Protein AF-A0A8X6FCR7-F1 (afdb_monomer)

Radius of gyration: 49.54 Å; Cα contacts (8 Å, |Δi|>4): 21; chains: 1; bounding box: 112×56×158 Å

Foldseek 3Di:
DDPPPPPPLPALVNLVVVVVVVVVVLVVVVVPDDVVVCVVVVVVVVVVSVVVSVVSVVVVVVVVVVVVVVVVVVVVVVVVVVVVVVVVVVVVVVVVVVVVVVVVVVVVVVVVVVVVVVVVVVVVVVVVVVDDDDPVVVVVVVVVVVVVVVVVVVVVVVVVVVVVVVVVVVVVVVVVVVVVVVVVVVVVVVVVVVVVVVVVVVVVVVVVVVVVVVVVVVVVVVVVVVVVVVVVVVVVVVVVVVVPDDDDDDPPPPDDPPVNVVVVVVVVVVVVVVVVVVVVVVVVVVVVVVVVVVVVVVVVVVVVVVVVVVVVVVVVVVCVVVVNDDDDPDDDDDDDD

pLDDT: mean 82.8, std 18.27, range [35.06, 98.19]

Secondary structure (DSSP, 8-state):
--TT-------HHHHHHHHHHHHHHHHHHHTTS-HHHHHHHHHHHHHHHHHHHHHHHHHHHHHHHHHHHHHHHHHHHHHHHHHHHHHHHHHHHHHHHHHHHHHHHHHHHHHHHHHHHHHHHHHHHHHHTTS--STHHHHHHHHHHHHHHHHHHHHHHHHHHHHHHHHHHHHHHHHHHHHHHHHHHHHHHHHHHHHHHHHHHHHHHHHHHHHHHHHHHHHHHHHHHHHHHHHHHHHHHHHHHGGGS------------HHHHHHHHHHHHHHHHHHHHHHHHHHHHHHHHHHHHHHHHHHHHHHHHHHHHHHHHHHHHHHHHTT-----SS-------

Structure (mmCIF, N/CA/C/O backbone):
data_AF-A0A8X6FCR7-F1
#
_entry.id   AF-A0A8X6FCR7-F1
#
loop_
_atom_site.group_PDB
_atom_site.id
_atom_site.type_symbol
_atom_site.label_atom_id
_atom_site.label_alt_id
_atom_site.label_comp_id
_atom_site.label_asym_id
_atom_site.label_entity_id
_atom_site.label_seq_id
_atom_site.pdbx_PDB_ins_code
_atom_site.Cartn_x
_atom_site.Cartn_y
_atom_site.Cartn_z
_atom_site.occupancy
_atom_site.B_iso_or_equiv
_atom_site.auth_seq_id
_atom_site.auth_comp_id
_atom_site.auth_asym_id
_atom_site.auth_atom_id
_atom_site.pdbx_PDB_model_num
ATOM 1 N N . MET A 1 1 ? 18.475 30.883 -6.319 1.00 35.50 1 MET A N 1
ATOM 2 C CA . MET A 1 1 ? 19.806 30.252 -6.417 1.00 35.50 1 MET A CA 1
ATOM 3 C C . MET A 1 1 ? 20.094 30.015 -7.888 1.00 35.50 1 MET A C 1
ATOM 5 O O . MET A 1 1 ? 19.156 29.969 -8.671 1.00 35.50 1 MET A O 1
ATOM 9 N N . SER A 1 2 ? 21.369 30.105 -8.245 1.00 36.03 2 SER A N 1
ATOM 10 C CA . SER A 1 2 ? 21.889 30.372 -9.587 1.00 36.03 2 SER A CA 1
ATOM 11 C C . SER A 1 2 ? 21.406 29.386 -10.656 1.00 36.03 2 SER A C 1
ATOM 13 O O . SER A 1 2 ? 21.241 28.206 -10.374 1.00 36.03 2 SER A O 1
ATOM 15 N N . SER A 1 3 ? 21.295 29.850 -11.904 1.00 38.94 3 SER A N 1
ATOM 16 C CA . SER A 1 3 ? 21.043 29.080 -13.139 1.00 38.94 3 SER A CA 1
ATOM 17 C C . SER A 1 3 ? 22.101 27.999 -13.465 1.00 38.94 3 SER A C 1
ATOM 19 O O . SER A 1 3 ? 22.208 27.567 -14.612 1.00 38.94 3 SER A O 1
ATOM 21 N N . ILE A 1 4 ? 22.895 27.603 -12.469 1.00 47.09 4 ILE A N 1
ATOM 22 C CA . ILE A 1 4 ? 23.947 26.584 -12.487 1.00 47.09 4 ILE A CA 1
ATOM 23 C C . ILE A 1 4 ? 23.381 25.204 -12.111 1.00 47.09 4 ILE A C 1
ATOM 25 O O . ILE A 1 4 ? 23.966 24.202 -12.496 1.00 47.09 4 ILE A O 1
ATOM 29 N N . ASP A 1 5 ? 22.190 25.122 -11.507 1.00 41.81 5 ASP A N 1
ATOM 30 C CA . ASP A 1 5 ? 21.510 23.846 -11.222 1.00 41.81 5 ASP A CA 1
ATOM 31 C C . ASP A 1 5 ? 20.786 23.275 -12.458 1.00 41.81 5 ASP A C 1
ATOM 33 O O . ASP A 1 5 ? 19.704 22.689 -12.369 1.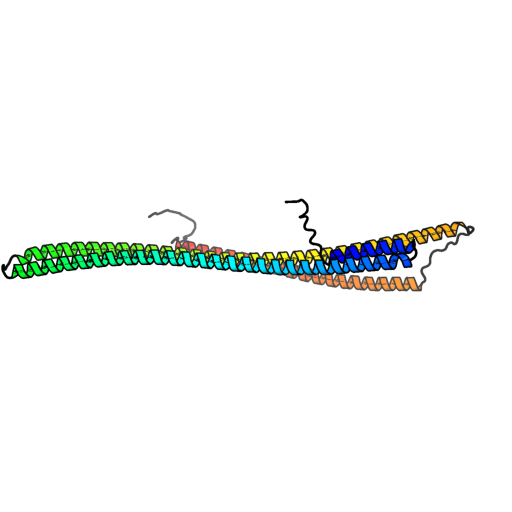00 41.81 5 ASP A O 1
ATOM 37 N N . ARG A 1 6 ? 21.370 23.423 -13.657 1.00 45.53 6 ARG A N 1
ATOM 38 C CA . ARG A 1 6 ? 21.095 22.422 -14.688 1.00 45.53 6 ARG A CA 1
ATOM 39 C C . ARG A 1 6 ? 21.802 21.175 -14.196 1.00 45.53 6 ARG A C 1
ATOM 41 O O . ARG A 1 6 ? 23.015 21.086 -14.330 1.00 45.53 6 ARG A O 1
ATOM 48 N N . ASN A 1 7 ? 21.030 20.266 -13.607 1.00 49.81 7 ASN A N 1
ATOM 49 C CA . ASN A 1 7 ? 21.385 18.865 -13.415 1.00 49.81 7 ASN A CA 1
ATOM 50 C C . ASN A 1 7 ? 21.894 18.287 -14.746 1.00 49.81 7 ASN A C 1
ATOM 52 O O . ASN A 1 7 ? 21.155 17.661 -15.499 1.00 49.81 7 ASN A O 1
ATOM 56 N N . LEU A 1 8 ? 23.160 18.542 -15.055 1.00 57.69 8 LEU A N 1
ATOM 57 C CA . LEU A 1 8 ? 23.995 17.691 -15.872 1.00 57.69 8 LEU A CA 1
ATOM 58 C C . LEU A 1 8 ? 24.415 16.592 -14.904 1.00 57.69 8 LEU A C 1
ATOM 60 O O . LEU A 1 8 ? 25.485 16.667 -14.305 1.00 57.69 8 LEU A O 1
ATOM 64 N N . ASN A 1 9 ? 23.505 15.647 -14.655 1.00 68.62 9 ASN A N 1
ATOM 65 C CA . ASN A 1 9 ? 23.882 14.403 -14.005 1.00 68.62 9 ASN A CA 1
ATOM 66 C C . ASN A 1 9 ? 24.719 13.647 -15.040 1.00 68.62 9 ASN A C 1
ATOM 68 O O . ASN A 1 9 ? 24.178 12.935 -15.881 1.00 68.62 9 ASN A O 1
ATOM 72 N N . LEU A 1 10 ? 26.001 14.005 -15.081 1.00 74.44 10 LEU A N 1
ATOM 73 C CA . LEU A 1 10 ? 26.975 13.514 -16.034 1.00 74.44 10 LEU A CA 1
ATOM 74 C C . LEU A 1 10 ? 27.252 12.061 -15.665 1.00 74.44 10 LEU A C 1
ATOM 76 O O . LEU A 1 10 ? 27.769 11.802 -14.582 1.00 74.44 10 LEU A O 1
ATOM 80 N N . GLN A 1 11 ? 26.879 11.137 -16.538 1.00 84.62 11 GLN A N 1
ATOM 81 C CA . GLN A 1 11 ? 27.052 9.707 -16.310 1.00 84.62 11 GLN A CA 1
ATOM 82 C C . GLN A 1 11 ? 28.381 9.222 -16.881 1.00 84.62 11 GLN A C 1
ATOM 84 O O . GLN A 1 11 ? 28.961 9.855 -17.766 1.00 84.62 11 GLN A O 1
ATOM 89 N N . GLU A 1 12 ? 28.849 8.054 -16.430 1.00 85.00 12 GLU A N 1
ATOM 90 C CA . GLU A 1 12 ? 30.048 7.401 -16.990 1.00 85.00 12 GLU A CA 1
ATOM 91 C C . GLU A 1 12 ? 29.972 7.303 -18.526 1.00 85.00 12 GLU A C 1
ATOM 93 O O . GLU A 1 12 ? 30.948 7.536 -19.239 1.00 85.00 12 GLU A O 1
ATOM 98 N N . LYS A 1 13 ? 28.766 7.062 -19.052 1.00 84.38 13 LYS A N 1
ATOM 99 C CA . LYS A 1 13 ? 28.491 7.025 -20.489 1.00 84.38 13 LYS A CA 1
ATOM 100 C C . LYS A 1 13 ? 28.768 8.357 -21.196 1.00 84.38 13 LYS A C 1
ATOM 102 O O . LYS A 1 13 ? 29.339 8.345 -22.282 1.00 84.38 13 LYS A O 1
ATOM 107 N N . ASP A 1 14 ? 28.410 9.481 -20.581 1.00 87.94 14 ASP A N 1
ATOM 108 C CA . ASP A 1 14 ? 28.621 10.800 -21.182 1.00 87.94 14 ASP A CA 1
ATOM 109 C C . ASP A 1 14 ? 30.123 11.088 -21.326 1.00 87.94 14 ASP A C 1
ATOM 111 O O . ASP A 1 14 ? 30.563 11.640 -22.332 1.00 87.94 14 ASP A O 1
ATOM 115 N N . VAL A 1 15 ? 30.938 10.651 -20.357 1.00 88.38 15 VAL A N 1
ATOM 116 C CA . VAL A 1 15 ? 32.406 10.767 -20.418 1.00 88.38 15 VAL A CA 1
ATOM 117 C C . VAL A 1 15 ? 32.984 9.941 -21.572 1.00 88.38 15 VAL A C 1
ATOM 119 O O . VAL A 1 15 ? 33.896 10.408 -22.256 1.00 88.38 15 VAL A O 1
ATOM 122 N N . HIS A 1 16 ? 32.438 8.750 -21.838 1.00 89.50 16 HIS A N 1
ATOM 123 C CA . HIS A 1 16 ? 32.852 7.922 -22.975 1.00 89.50 16 HIS A CA 1
ATOM 124 C C . HIS A 1 16 ? 32.464 8.523 -24.330 1.00 89.50 16 HIS A C 1
ATOM 126 O O . HIS A 1 16 ? 33.272 8.479 -25.259 1.00 89.50 16 HIS A O 1
ATOM 132 N N . ASP A 1 17 ? 31.276 9.119 -24.434 1.00 91.00 17 ASP A N 1
ATOM 133 C CA . ASP A 1 17 ? 30.832 9.797 -25.655 1.00 91.00 17 ASP A CA 1
ATOM 134 C C . ASP A 1 17 ? 31.741 11.011 -25.951 1.00 91.00 17 ASP A C 1
ATOM 136 O O . ASP A 1 17 ? 32.246 11.154 -27.067 1.00 91.00 17 ASP A O 1
ATOM 140 N N . PHE A 1 18 ? 32.086 11.813 -24.931 1.00 89.31 18 PHE A N 1
ATOM 141 C CA . PHE A 1 18 ? 33.061 12.901 -25.085 1.00 89.31 18 PHE A CA 1
ATOM 142 C C . PHE A 1 18 ? 34.467 12.403 -25.435 1.00 89.31 18 PHE A C 1
ATOM 144 O O . PHE A 1 18 ? 35.142 13.018 -26.260 1.00 89.31 18 PHE A O 1
ATOM 151 N N . ALA A 1 19 ? 34.927 11.300 -24.839 1.00 92.19 19 ALA A N 1
ATOM 152 C CA . ALA A 1 19 ? 36.224 10.712 -25.167 1.00 92.19 19 ALA A CA 1
ATOM 153 C C . ALA A 1 19 ? 36.297 10.272 -26.640 1.00 92.19 19 ALA A C 1
ATOM 155 O O . ALA A 1 19 ? 37.329 10.459 -27.286 1.00 92.19 19 ALA A O 1
ATOM 156 N N . TYR A 1 20 ? 35.201 9.734 -27.180 1.00 91.12 20 TYR A N 1
ATOM 157 C CA . TYR A 1 20 ? 35.096 9.333 -28.581 1.00 91.12 20 TYR A CA 1
ATOM 158 C C . TYR A 1 20 ? 35.120 10.532 -29.538 1.00 91.12 20 TYR A C 1
ATOM 160 O O . TYR A 1 20 ? 35.882 10.526 -30.507 1.00 91.12 20 TYR A O 1
ATOM 168 N N . ASP A 1 21 ? 34.350 11.583 -29.245 1.00 91.69 21 ASP A N 1
ATOM 169 C CA . ASP A 1 21 ? 34.340 12.813 -30.046 1.00 91.69 21 ASP A CA 1
ATOM 170 C C . ASP A 1 21 ? 35.721 13.484 -30.055 1.00 91.69 21 ASP A C 1
ATOM 172 O O . ASP A 1 21 ? 36.233 13.888 -31.101 1.00 91.69 21 ASP A O 1
ATOM 176 N N . ILE A 1 22 ? 36.370 13.543 -28.889 1.00 90.88 22 ILE A N 1
ATOM 177 C CA . ILE A 1 22 ? 37.726 14.076 -28.745 1.00 90.88 22 ILE A CA 1
ATOM 178 C C . ILE A 1 22 ? 38.733 13.234 -29.544 1.00 90.88 22 ILE A C 1
ATOM 180 O O . ILE A 1 22 ? 39.609 13.799 -30.200 1.00 90.88 22 ILE A O 1
ATOM 184 N N . ALA A 1 23 ? 38.606 11.904 -29.537 1.00 89.19 23 ALA A N 1
ATOM 185 C CA . ALA A 1 23 ? 39.460 11.022 -30.329 1.00 89.19 23 ALA A CA 1
ATOM 186 C C . ALA A 1 23 ? 39.300 11.267 -31.840 1.00 89.19 23 ALA A C 1
ATOM 188 O O . ALA A 1 23 ? 40.305 11.371 -32.541 1.00 89.19 23 ALA A O 1
ATOM 189 N N . GLN A 1 24 ? 38.070 11.460 -32.336 1.00 89.81 24 GLN A N 1
ATOM 190 C CA . GLN A 1 24 ? 37.842 11.805 -33.745 1.00 89.81 24 GLN A CA 1
ATOM 191 C C . GLN A 1 24 ? 38.491 13.138 -34.141 1.00 89.81 24 GLN A C 1
ATOM 193 O O . GLN A 1 24 ? 39.012 13.272 -35.249 1.00 89.81 24 GLN A O 1
ATOM 198 N N . GLU A 1 25 ? 38.459 14.142 -33.263 1.00 88.31 25 GLU A N 1
ATOM 199 C CA . GLU A 1 25 ? 39.132 15.420 -33.514 1.00 88.31 25 GLU A CA 1
ATOM 200 C C . GLU A 1 25 ? 40.660 15.270 -33.500 1.00 88.31 25 GLU A C 1
ATOM 202 O O . GLU A 1 25 ? 41.342 15.845 -34.353 1.00 88.31 25 GLU A O 1
ATOM 207 N N . PHE A 1 26 ? 41.212 14.444 -32.604 1.00 87.94 26 PHE A N 1
ATOM 208 C CA . PHE A 1 26 ? 42.636 14.110 -32.632 1.00 87.94 26 PHE A CA 1
ATOM 209 C C . PHE A 1 26 ? 43.039 13.382 -33.919 1.00 87.94 26 PHE A C 1
ATOM 211 O O . PHE A 1 26 ? 44.053 13.764 -34.496 1.00 87.94 26 PHE A O 1
ATOM 218 N N . ASP A 1 27 ? 42.234 12.450 -34.438 1.00 85.00 27 ASP A N 1
ATOM 219 C CA . ASP A 1 27 ? 42.496 11.768 -35.718 1.00 85.00 27 ASP A CA 1
ATOM 220 C C . ASP A 1 27 ? 42.522 12.747 -36.911 1.00 85.00 27 ASP A C 1
ATOM 222 O O . ASP A 1 27 ? 43.378 12.656 -37.804 1.00 85.00 27 ASP A O 1
ATOM 226 N N . LYS A 1 28 ? 41.623 13.744 -36.917 1.00 85.81 28 LYS A N 1
ATOM 227 C CA . LYS A 1 28 ? 41.622 14.825 -37.921 1.00 85.81 28 LYS A CA 1
ATOM 228 C C . LYS A 1 28 ? 42.891 15.676 -37.835 1.00 85.81 28 LYS A C 1
ATOM 230 O O . LYS A 1 28 ? 43.448 16.043 -38.868 1.00 85.81 28 LYS A O 1
ATOM 235 N N . ILE A 1 29 ? 43.365 15.974 -36.623 1.00 83.56 29 ILE A N 1
ATOM 236 C CA . ILE A 1 29 ? 44.588 16.758 -36.389 1.00 83.56 29 ILE A CA 1
ATOM 237 C C . ILE A 1 29 ? 45.843 15.942 -36.727 1.00 83.56 29 ILE A C 1
ATOM 239 O O . ILE A 1 29 ? 46.759 16.470 -37.353 1.00 83.56 29 ILE A O 1
ATOM 243 N N . THR A 1 30 ? 45.880 14.651 -36.388 1.00 82.81 30 THR A N 1
ATOM 244 C CA . THR A 1 30 ? 46.952 13.713 -36.762 1.00 82.81 30 THR A CA 1
ATOM 245 C C . THR A 1 30 ? 47.121 13.610 -38.277 1.00 82.81 30 THR A C 1
ATOM 247 O O . THR A 1 30 ? 48.233 13.440 -38.766 1.00 82.81 30 THR A O 1
ATOM 250 N N . SER A 1 31 ? 46.039 13.785 -39.037 1.00 82.94 31 SER A N 1
ATOM 251 C CA . SER A 1 31 ? 46.096 13.819 -40.503 1.00 82.94 31 SER A CA 1
ATOM 252 C C . SER A 1 31 ? 46.801 15.069 -41.068 1.00 82.94 31 SER A C 1
ATOM 254 O O . SER A 1 31 ? 47.096 15.108 -42.261 1.00 82.94 31 SER A O 1
ATOM 256 N N . LEU A 1 32 ? 47.056 16.097 -40.244 1.00 79.94 32 LEU A N 1
ATOM 257 C CA . LEU A 1 32 ? 47.569 17.414 -40.653 1.00 79.94 32 LEU A CA 1
ATOM 258 C C . LEU A 1 32 ? 48.874 17.840 -39.948 1.00 79.94 32 LEU A C 1
ATOM 260 O O . LEU A 1 32 ? 49.551 18.735 -40.453 1.00 79.94 32 LEU A O 1
ATOM 264 N N . LEU A 1 33 ? 49.223 17.249 -38.800 1.00 78.88 33 LEU A N 1
ATOM 265 C CA . LEU A 1 33 ? 50.380 17.618 -37.970 1.00 78.88 33 LEU A CA 1
ATOM 266 C C . LEU A 1 33 ? 51.294 16.421 -37.663 1.00 78.88 33 LEU A C 1
ATOM 268 O O . LEU A 1 33 ? 50.832 15.285 -37.589 1.00 78.88 33 LEU A O 1
ATOM 272 N N . ASP A 1 34 ? 52.573 16.699 -37.380 1.00 78.06 34 ASP A N 1
ATOM 273 C CA . ASP A 1 34 ? 53.523 15.688 -36.899 1.00 78.06 34 ASP A CA 1
ATOM 274 C C . ASP A 1 34 ? 53.073 15.090 -35.555 1.00 78.06 34 ASP A C 1
ATOM 276 O O . ASP A 1 34 ? 52.838 15.791 -34.563 1.00 78.06 34 ASP A O 1
ATOM 280 N N . ILE A 1 35 ? 52.995 13.759 -35.530 1.00 73.75 35 ILE A N 1
ATOM 281 C CA . ILE A 1 35 ? 52.464 12.939 -34.431 1.00 73.75 35 ILE A CA 1
ATOM 282 C C . ILE A 1 35 ? 53.237 13.166 -33.119 1.00 73.75 35 ILE A C 1
ATOM 284 O O . ILE A 1 35 ? 52.653 13.133 -32.032 1.00 73.75 35 ILE A O 1
ATOM 288 N N . ASP A 1 36 ? 54.532 13.475 -33.207 1.00 78.12 36 ASP A N 1
ATOM 289 C CA . ASP A 1 36 ? 55.437 13.585 -32.058 1.00 78.12 36 ASP A CA 1
ATOM 290 C C . ASP A 1 36 ? 55.098 14.746 -31.107 1.00 78.12 36 ASP A C 1
ATOM 292 O O . ASP A 1 36 ? 55.340 14.659 -29.901 1.00 78.12 36 ASP A O 1
ATOM 296 N N . LEU A 1 37 ? 54.483 15.820 -31.615 1.00 76.81 37 LEU A N 1
ATOM 297 C CA . LEU A 1 37 ? 54.022 16.945 -30.789 1.00 76.81 37 LEU A CA 1
ATOM 298 C C . LEU A 1 37 ? 52.645 16.687 -30.160 1.00 76.81 37 LEU A C 1
ATOM 300 O O . LEU A 1 37 ? 52.293 17.317 -29.159 1.00 76.81 37 LEU A O 1
ATOM 304 N N . LEU A 1 38 ? 51.870 15.760 -30.728 1.00 83.06 38 LEU A N 1
ATOM 305 C CA . LEU A 1 38 ? 50.493 15.472 -30.335 1.00 83.06 38 LEU A CA 1
ATOM 306 C C . LEU A 1 38 ? 50.412 14.434 -29.209 1.00 83.06 38 LEU A C 1
ATOM 308 O O . LEU A 1 38 ? 49.565 14.556 -28.324 1.00 83.06 38 LEU A O 1
ATOM 312 N N . ILE A 1 39 ? 51.329 13.460 -29.183 1.00 84.56 39 ILE A N 1
ATOM 313 C CA . ILE A 1 39 ? 51.378 12.393 -28.167 1.00 84.56 39 ILE A CA 1
ATOM 314 C C . ILE A 1 39 ? 51.365 12.937 -26.719 1.00 84.56 39 ILE A C 1
ATOM 316 O O . ILE A 1 39 ? 50.561 12.461 -25.912 1.00 84.56 39 ILE A O 1
ATOM 320 N N . PRO A 1 40 ? 52.175 13.950 -26.338 1.00 87.81 40 PRO A N 1
ATOM 321 C CA . PRO A 1 40 ? 52.148 14.491 -24.978 1.00 87.81 40 PRO A CA 1
ATOM 322 C C . PRO A 1 40 ? 50.820 15.170 -24.617 1.00 87.81 40 PRO A C 1
ATOM 324 O O . PRO A 1 40 ? 50.444 15.194 -23.444 1.00 87.81 40 PRO A O 1
ATOM 327 N N . LEU A 1 41 ? 50.123 15.743 -25.604 1.00 87.25 41 LEU A N 1
ATOM 328 C CA . LEU A 1 41 ? 48.817 16.370 -25.415 1.00 87.25 41 LEU A CA 1
ATOM 329 C C . LEU A 1 41 ? 47.723 15.310 -25.255 1.00 87.25 41 LEU A C 1
ATOM 331 O O . LEU A 1 41 ? 46.946 15.404 -24.309 1.00 87.25 41 LEU A O 1
ATOM 335 N N . ILE A 1 42 ? 47.721 14.275 -26.101 1.00 87.94 42 ILE A N 1
ATOM 336 C CA . ILE A 1 42 ? 46.809 13.126 -25.999 1.00 87.94 42 ILE A CA 1
ATOM 337 C C . ILE A 1 42 ? 46.929 12.480 -24.616 1.00 87.94 42 ILE A C 1
ATOM 339 O O . ILE A 1 42 ? 45.923 12.312 -23.937 1.00 87.94 42 ILE A O 1
ATOM 343 N N . ASN A 1 43 ? 48.148 12.222 -24.135 1.00 89.12 43 ASN A N 1
ATOM 344 C CA . ASN A 1 43 ? 48.357 11.630 -22.809 1.00 89.12 43 ASN A CA 1
ATOM 345 C C . ASN A 1 43 ? 47.817 12.510 -21.667 1.00 89.12 43 ASN A C 1
ATOM 347 O O . ASN A 1 43 ? 47.277 11.998 -20.691 1.00 89.12 43 ASN A O 1
ATOM 351 N N . LYS A 1 44 ? 47.917 13.843 -21.777 1.00 92.50 44 LYS A N 1
ATOM 352 C CA . LYS A 1 44 ? 47.301 14.754 -20.795 1.00 92.50 44 LYS A CA 1
ATOM 353 C C . LYS A 1 44 ? 45.777 14.714 -20.859 1.00 92.50 44 LYS A C 1
ATOM 355 O O . LYS A 1 44 ? 45.144 14.760 -19.810 1.00 92.50 44 LYS A O 1
ATOM 360 N N . VAL A 1 45 ? 45.200 14.636 -22.057 1.00 93.88 45 VAL A N 1
ATOM 361 C CA . VAL A 1 45 ? 43.748 14.528 -22.240 1.00 93.88 45 VAL A CA 1
ATOM 362 C C . VAL A 1 45 ? 43.226 13.196 -21.705 1.00 93.88 45 VAL A C 1
ATOM 364 O O . VAL A 1 45 ? 42.230 13.206 -20.992 1.00 93.88 45 VAL A O 1
ATOM 367 N N . ILE A 1 46 ? 43.933 12.088 -21.942 1.00 91.12 46 ILE A N 1
ATOM 368 C CA . ILE A 1 46 ? 43.619 10.777 -21.354 1.00 91.12 46 ILE A CA 1
ATOM 369 C C . ILE A 1 46 ? 43.619 10.873 -19.826 1.00 91.12 46 ILE A C 1
ATOM 371 O O . ILE A 1 46 ? 42.614 10.545 -19.210 1.00 91.12 46 ILE A O 1
ATOM 375 N N . ASN A 1 47 ? 44.671 11.426 -19.212 1.00 93.31 47 ASN A N 1
ATOM 376 C CA . ASN A 1 47 ? 44.723 11.585 -17.754 1.00 93.31 47 ASN A CA 1
ATOM 377 C C . ASN A 1 47 ? 43.555 12.429 -17.208 1.00 93.31 47 ASN A C 1
ATOM 379 O O . ASN A 1 47 ? 43.035 12.150 -16.132 1.00 93.31 47 ASN A O 1
ATOM 383 N N . VAL A 1 48 ? 43.140 13.479 -17.927 1.00 95.00 48 VAL A N 1
ATOM 384 C CA . VAL A 1 48 ? 41.987 14.305 -17.534 1.00 95.00 48 VAL A CA 1
ATOM 385 C C . VAL A 1 48 ? 40.675 13.530 -17.674 1.00 95.00 48 VAL A C 1
ATOM 387 O O . VAL A 1 48 ? 39.832 13.632 -16.786 1.00 95.00 48 VAL A O 1
ATOM 390 N N . LEU A 1 49 ? 40.505 12.744 -18.740 1.00 93.06 49 LEU A N 1
ATOM 391 C CA . LEU A 1 49 ? 39.323 11.905 -18.952 1.00 93.06 49 LEU A CA 1
ATOM 392 C C . LEU A 1 49 ? 39.234 10.769 -17.924 1.00 93.06 49 LEU A C 1
ATOM 394 O O . LEU A 1 49 ? 38.155 10.530 -17.397 1.00 93.06 49 LEU A O 1
ATOM 398 N N . GLU A 1 50 ? 40.352 10.139 -17.560 1.00 92.19 50 GLU A N 1
ATOM 399 C CA . GLU A 1 50 ? 40.406 9.123 -16.500 1.00 92.19 50 GLU A CA 1
ATOM 400 C C . GLU A 1 50 ? 40.046 9.710 -15.128 1.00 92.19 50 GLU A C 1
ATOM 402 O O . GLU A 1 50 ? 39.273 9.119 -14.373 1.00 92.19 50 GLU A O 1
ATOM 407 N N . LEU A 1 51 ? 40.570 10.897 -14.796 1.00 93.25 51 LEU A N 1
ATOM 408 C CA . LEU A 1 51 ? 40.200 11.602 -13.564 1.00 93.25 51 LEU A CA 1
ATOM 409 C C . LEU A 1 51 ? 38.720 12.002 -13.568 1.00 93.25 51 LEU A C 1
ATOM 411 O O . LEU A 1 51 ? 38.056 11.912 -12.531 1.00 93.25 51 LEU A O 1
ATOM 415 N N . LEU A 1 52 ? 38.196 12.420 -14.724 1.00 92.81 52 LEU A N 1
ATOM 416 C CA . LEU A 1 52 ? 36.783 12.741 -14.884 1.00 92.81 52 LEU A CA 1
ATOM 417 C C . LEU A 1 52 ? 35.919 11.493 -14.673 1.00 92.81 52 LEU A C 1
ATOM 419 O O . LEU A 1 52 ? 35.005 11.540 -13.855 1.00 92.81 52 LEU A O 1
ATOM 423 N N . GLU A 1 53 ? 36.253 10.367 -15.303 1.00 91.44 53 GLU A N 1
ATOM 424 C CA . GLU A 1 53 ? 35.570 9.081 -15.122 1.00 91.44 53 GLU A CA 1
ATOM 425 C C . GLU A 1 53 ? 35.561 8.645 -13.648 1.00 91.44 53 GLU A C 1
ATOM 427 O O . GLU A 1 53 ? 34.512 8.305 -13.102 1.00 91.44 53 GLU A O 1
ATOM 432 N N . GLN A 1 54 ? 36.704 8.723 -12.958 1.00 93.06 54 GLN A N 1
ATOM 433 C CA . GLN A 1 54 ? 36.794 8.402 -11.529 1.00 93.06 54 GLN A CA 1
ATOM 434 C C . GLN A 1 54 ? 35.913 9.317 -10.669 1.00 93.06 54 GLN A C 1
ATOM 436 O O . GLN A 1 54 ? 35.256 8.851 -9.734 1.00 93.06 54 GLN A O 1
ATOM 441 N N . SER A 1 55 ? 35.890 10.618 -10.971 1.00 89.00 55 SER A N 1
ATOM 442 C CA . SER A 1 55 ? 35.050 11.577 -10.250 1.00 89.00 55 SER A CA 1
ATOM 443 C C . SER A 1 55 ? 33.558 11.338 -10.486 1.00 89.00 55 SER A C 1
ATOM 445 O O . SER A 1 55 ? 32.793 11.345 -9.524 1.00 89.00 55 SER A O 1
ATOM 447 N N . VAL A 1 56 ? 33.156 11.029 -11.722 1.00 93.56 56 VAL A N 1
ATOM 448 C CA . VAL A 1 56 ? 31.777 10.684 -12.087 1.00 93.56 56 VAL A CA 1
ATOM 449 C C . VAL A 1 56 ? 31.341 9.394 -11.395 1.00 93.56 56 VAL A C 1
ATOM 451 O O . VAL A 1 56 ? 30.320 9.393 -10.713 1.00 93.56 56 VAL A O 1
ATOM 454 N N . LYS A 1 57 ? 32.165 8.337 -11.421 1.00 90.94 57 LYS A N 1
ATOM 455 C CA . LYS A 1 57 ? 31.907 7.094 -10.669 1.00 90.94 57 LYS A CA 1
ATOM 456 C C . LYS A 1 57 ? 31.704 7.348 -9.183 1.00 90.94 57 LYS A C 1
ATOM 458 O O . LYS A 1 57 ? 30.828 6.757 -8.549 1.00 90.94 57 LYS A O 1
ATOM 463 N N . LYS A 1 58 ? 32.517 8.237 -8.603 1.00 93.12 58 LYS A N 1
ATOM 464 C CA . LYS A 1 58 ? 32.383 8.587 -7.191 1.00 93.12 58 LYS A CA 1
ATOM 465 C C . LYS A 1 58 ? 31.086 9.347 -6.914 1.00 93.12 58 LYS A C 1
ATOM 467 O O . LYS A 1 58 ? 30.470 9.099 -5.879 1.00 93.12 58 LYS A O 1
ATOM 472 N N . ILE A 1 59 ? 30.678 10.241 -7.812 1.00 90.50 59 ILE A N 1
ATOM 473 C CA . ILE A 1 59 ? 29.412 10.974 -7.717 1.00 90.50 59 ILE A CA 1
ATOM 474 C C . ILE A 1 59 ? 28.233 10.004 -7.811 1.00 90.50 59 ILE A C 1
ATOM 476 O O . ILE A 1 59 ? 27.412 10.004 -6.902 1.00 90.50 59 ILE A O 1
ATOM 480 N N . GLU A 1 60 ? 28.193 9.112 -8.803 1.00 89.44 60 GLU A N 1
ATOM 481 C CA . GLU A 1 60 ? 27.124 8.111 -8.947 1.00 89.44 60 GLU A CA 1
ATOM 482 C C . GLU A 1 60 ? 27.004 7.209 -7.705 1.00 89.44 60 GLU A C 1
ATOM 484 O O . GLU A 1 60 ? 25.902 6.928 -7.225 1.00 89.44 60 GLU A O 1
ATOM 489 N N . GLN A 1 61 ? 28.138 6.792 -7.125 1.00 93.25 61 GLN A N 1
ATOM 490 C CA . GLN A 1 61 ? 28.142 6.039 -5.870 1.00 93.25 61 GLN A CA 1
ATOM 491 C C . GLN A 1 61 ? 27.530 6.851 -4.718 1.00 93.25 61 GLN A C 1
ATOM 493 O O . GLN A 1 61 ? 26.697 6.329 -3.976 1.00 93.25 61 GLN A O 1
ATOM 498 N N . LEU A 1 62 ? 27.940 8.110 -4.552 1.00 92.00 62 LEU A N 1
ATOM 499 C CA . LEU A 1 62 ? 27.425 8.981 -3.494 1.00 92.00 62 LEU A CA 1
ATOM 500 C C . LEU A 1 62 ? 25.941 9.305 -3.697 1.00 92.00 62 LEU A C 1
ATOM 502 O O . LEU A 1 62 ? 25.193 9.343 -2.724 1.00 92.00 62 LEU A O 1
ATOM 506 N N . GLU A 1 63 ? 25.493 9.498 -4.937 1.00 90.88 63 GLU A N 1
ATOM 507 C CA . GLU A 1 63 ? 24.079 9.688 -5.264 1.00 90.88 63 GLU A CA 1
ATOM 508 C C . GLU A 1 63 ? 23.257 8.456 -4.897 1.00 90.88 63 GLU A C 1
ATOM 510 O O . GLU A 1 63 ? 22.189 8.588 -4.296 1.00 90.88 63 GLU A O 1
ATOM 515 N N . LYS A 1 64 ? 23.774 7.256 -5.183 1.00 91.94 64 LYS A N 1
ATOM 516 C CA . LYS A 1 64 ? 23.141 6.003 -4.771 1.00 91.94 64 LYS A CA 1
ATOM 517 C C . LYS A 1 64 ? 23.064 5.882 -3.248 1.00 91.94 64 LYS A C 1
ATOM 519 O O . LYS A 1 64 ? 21.981 5.657 -2.719 1.00 91.94 64 LYS A O 1
ATOM 524 N N . GLU A 1 65 ? 24.173 6.097 -2.537 1.00 96.06 65 GLU A N 1
ATOM 525 C CA . GLU A 1 65 ? 24.215 6.061 -1.065 1.00 96.06 65 GLU A CA 1
ATOM 526 C C . GLU A 1 65 ? 23.270 7.097 -0.432 1.00 96.06 65 GLU A C 1
ATOM 528 O O . GLU A 1 65 ? 22.602 6.814 0.568 1.00 96.06 65 GLU A O 1
ATOM 533 N N . ASN A 1 66 ? 23.171 8.289 -1.024 1.00 93.31 66 ASN A N 1
ATOM 534 C CA . ASN A 1 66 ? 22.267 9.343 -0.579 1.00 93.31 66 ASN A CA 1
ATOM 535 C C . ASN A 1 66 ? 20.797 8.996 -0.865 1.00 93.31 66 ASN A C 1
ATOM 537 O O . ASN A 1 66 ? 19.937 9.222 -0.017 1.00 93.31 66 ASN A O 1
ATOM 541 N N . SER A 1 67 ? 20.503 8.399 -2.023 1.00 93.81 67 SER A N 1
ATOM 542 C CA . SER A 1 67 ? 19.160 7.922 -2.376 1.00 93.81 67 SER A CA 1
ATOM 543 C C . SER A 1 67 ? 18.692 6.800 -1.442 1.00 93.81 67 SER A C 1
ATOM 545 O O . SER A 1 67 ? 17.577 6.851 -0.911 1.00 93.81 67 SER A O 1
ATOM 547 N N . ASP A 1 68 ? 19.573 5.840 -1.145 1.00 94.88 68 ASP A N 1
ATOM 548 C CA . ASP A 1 68 ? 19.319 4.753 -0.195 1.00 94.88 68 ASP A CA 1
ATOM 549 C C . ASP A 1 68 ? 19.102 5.302 1.227 1.00 94.88 68 ASP A C 1
ATOM 551 O O . ASP A 1 68 ? 18.140 4.935 1.911 1.00 94.88 68 ASP A O 1
ATOM 555 N N . SER A 1 69 ? 19.949 6.242 1.663 1.00 95.06 69 SER A N 1
ATOM 556 C CA . SER A 1 69 ? 19.828 6.904 2.970 1.00 95.06 69 SER A CA 1
ATOM 557 C C . SER A 1 69 ? 18.533 7.705 3.095 1.00 95.06 69 SER A C 1
ATOM 559 O O . SER A 1 69 ? 17.863 7.631 4.126 1.00 95.06 69 SER A O 1
ATOM 561 N N . ASN A 1 70 ? 18.144 8.433 2.047 1.00 94.12 70 ASN A N 1
ATOM 562 C CA . ASN A 1 70 ? 16.902 9.199 2.015 1.00 94.12 70 ASN A CA 1
ATOM 563 C C . ASN A 1 70 ? 15.675 8.276 2.047 1.00 94.12 70 ASN A C 1
ATOM 565 O O . ASN A 1 70 ? 14.730 8.518 2.795 1.00 94.12 70 ASN A O 1
ATOM 569 N N . THR A 1 71 ? 15.716 7.162 1.312 1.00 94.81 71 THR A N 1
ATOM 570 C CA . THR A 1 71 ? 14.658 6.142 1.344 1.00 94.81 71 THR A CA 1
ATOM 571 C C . THR A 1 71 ? 14.506 5.553 2.747 1.00 94.81 71 THR A C 1
ATOM 573 O O . THR A 1 71 ? 13.394 5.485 3.273 1.00 94.81 71 THR A O 1
ATOM 576 N N . LYS A 1 72 ? 15.621 5.202 3.400 1.00 97.50 72 LYS A N 1
ATOM 577 C CA . LYS A 1 72 ? 15.623 4.695 4.778 1.00 97.50 72 LYS A CA 1
ATOM 578 C C . LYS A 1 72 ? 15.126 5.736 5.784 1.00 97.50 72 LYS A C 1
ATOM 580 O O . LYS A 1 72 ? 14.371 5.397 6.691 1.00 97.50 72 LYS A O 1
ATOM 585 N N . TYR A 1 73 ? 15.521 6.998 5.627 1.00 96.38 73 TYR A N 1
ATOM 586 C CA . TYR A 1 73 ? 15.031 8.097 6.459 1.00 96.38 73 TYR A CA 1
ATOM 587 C C . TYR A 1 73 ? 13.512 8.256 6.337 1.00 96.38 73 TYR A C 1
ATOM 589 O O . TYR A 1 73 ? 12.826 8.345 7.353 1.00 96.38 73 TYR A O 1
ATOM 597 N N . LEU A 1 74 ? 12.976 8.239 5.113 1.00 95.50 74 LEU A N 1
ATOM 598 C CA . LEU A 1 74 ? 11.536 8.335 4.872 1.00 95.50 74 LEU A CA 1
ATOM 599 C C . LEU A 1 74 ? 10.774 7.152 5.481 1.00 95.50 74 LEU A C 1
ATOM 601 O O . LEU A 1 74 ? 9.732 7.363 6.099 1.00 95.50 74 LEU A O 1
ATOM 605 N N . GLN A 1 75 ? 11.305 5.931 5.363 1.00 96.56 75 GLN A N 1
ATOM 606 C CA . GLN A 1 75 ? 10.733 4.739 5.998 1.00 96.56 75 GLN A CA 1
ATOM 607 C C . GLN A 1 75 ? 10.678 4.883 7.524 1.00 96.56 75 GLN A C 1
ATOM 609 O O . GLN A 1 75 ? 9.594 4.821 8.100 1.00 96.56 75 GLN A O 1
ATOM 614 N N . LEU A 1 76 ? 11.813 5.173 8.167 1.00 96.69 76 LEU A N 1
ATOM 615 C CA . LEU A 1 76 ? 11.889 5.333 9.624 1.00 96.69 76 LEU A CA 1
ATOM 616 C C . LEU A 1 76 ? 11.033 6.497 10.132 1.00 96.69 76 LEU A C 1
ATOM 618 O O . LEU A 1 76 ? 10.426 6.409 11.195 1.00 96.69 76 LEU A O 1
ATOM 622 N N . ASN A 1 77 ? 10.963 7.599 9.384 1.00 94.69 77 ASN A N 1
ATOM 623 C CA . ASN A 1 77 ? 10.124 8.732 9.749 1.00 94.69 77 ASN A CA 1
ATOM 624 C C . ASN A 1 77 ? 8.631 8.373 9.693 1.00 94.69 77 ASN A C 1
ATOM 626 O O . ASN A 1 77 ? 7.874 8.806 10.558 1.00 94.69 77 ASN A O 1
ATOM 630 N N . ASN A 1 78 ? 8.213 7.571 8.711 1.00 94.06 78 ASN A N 1
ATOM 631 C CA . ASN A 1 78 ? 6.841 7.078 8.625 1.00 94.06 78 ASN A CA 1
ATOM 632 C C . ASN A 1 78 ? 6.522 6.094 9.759 1.00 94.06 78 ASN A C 1
ATOM 634 O O . ASN A 1 78 ? 5.492 6.252 10.405 1.00 94.06 78 ASN A O 1
ATOM 638 N N . GLU A 1 79 ? 7.411 5.140 10.050 1.00 94.88 79 GLU A N 1
ATOM 639 C CA . GLU A 1 79 ? 7.259 4.214 11.186 1.00 94.88 79 GLU A CA 1
ATOM 640 C C . GLU A 1 79 ? 7.166 4.963 12.518 1.00 94.88 79 GLU A C 1
ATOM 642 O O . GLU A 1 79 ? 6.282 4.689 13.328 1.00 94.88 79 GLU A O 1
ATOM 647 N N . ARG A 1 80 ? 8.029 5.968 12.720 1.00 97.38 80 ARG A N 1
ATOM 648 C CA . ARG A 1 80 ? 7.987 6.830 13.902 1.00 97.38 80 ARG A CA 1
ATOM 649 C C . ARG A 1 80 ? 6.642 7.543 14.026 1.00 97.38 80 ARG A C 1
ATOM 651 O O . ARG A 1 80 ? 6.074 7.534 15.109 1.00 97.38 80 ARG A O 1
ATOM 658 N N . ARG A 1 81 ? 6.122 8.126 12.938 1.00 95.19 81 ARG A N 1
ATOM 659 C CA . ARG A 1 81 ? 4.811 8.798 12.950 1.00 95.19 81 ARG A CA 1
ATOM 660 C C . ARG A 1 81 ? 3.677 7.841 13.309 1.00 95.19 81 ARG A C 1
ATOM 662 O O . ARG A 1 81 ? 2.844 8.190 14.131 1.00 95.19 81 ARG A O 1
ATOM 669 N N . ILE A 1 82 ? 3.674 6.637 12.738 1.00 92.75 82 ILE A N 1
ATOM 670 C CA . ILE A 1 82 ? 2.664 5.614 13.047 1.00 92.75 82 ILE A CA 1
ATOM 671 C C . ILE A 1 82 ? 2.728 5.238 14.531 1.00 92.75 82 ILE A C 1
ATOM 673 O O . ILE A 1 82 ? 1.704 5.221 15.205 1.00 92.75 82 ILE A O 1
ATOM 677 N N . SER A 1 83 ? 3.930 5.005 15.063 1.00 95.69 83 SER A N 1
ATOM 678 C CA . SER A 1 83 ? 4.110 4.684 16.480 1.00 95.69 83 SER A CA 1
ATOM 679 C C . SER A 1 83 ? 3.694 5.840 17.401 1.00 95.69 83 SER A C 1
ATOM 681 O O . SER A 1 83 ? 3.085 5.607 18.443 1.00 95.69 83 SER A O 1
ATOM 683 N N . GLU A 1 84 ? 3.976 7.091 17.028 1.00 95.50 84 GLU A N 1
ATOM 684 C CA . GLU A 1 84 ? 3.520 8.279 17.762 1.00 95.50 84 GLU A CA 1
ATOM 685 C C . GLU A 1 84 ? 1.987 8.383 17.782 1.00 95.50 84 GLU A C 1
ATOM 687 O O . GLU A 1 84 ? 1.414 8.642 18.844 1.00 95.50 84 GLU A O 1
ATOM 692 N N . ASP A 1 85 ? 1.326 8.120 16.652 1.00 94.44 85 ASP A N 1
ATOM 693 C CA . ASP A 1 85 ? -0.136 8.105 16.541 1.00 94.44 85 ASP A CA 1
ATOM 694 C C . ASP A 1 85 ? -0.751 6.970 17.385 1.00 94.44 85 ASP A C 1
ATOM 696 O O . ASP A 1 85 ? -1.741 7.178 18.089 1.00 94.44 85 ASP A O 1
ATOM 700 N N . GLU A 1 86 ? -0.147 5.777 17.391 1.00 96.44 86 GLU A N 1
ATOM 701 C CA . GLU A 1 86 ? -0.555 4.661 18.257 1.00 96.44 86 GLU A CA 1
ATOM 702 C C . GLU A 1 86 ? -0.429 5.019 19.742 1.00 96.44 86 GLU A C 1
ATOM 704 O O . GLU A 1 86 ? -1.364 4.807 20.515 1.00 96.44 86 GLU A O 1
ATOM 709 N N . ILE A 1 87 ? 0.699 5.612 20.147 1.00 96.12 87 ILE A N 1
ATOM 710 C CA . ILE A 1 87 ? 0.917 6.069 21.525 1.00 96.12 87 ILE A CA 1
ATOM 711 C C . ILE A 1 87 ? -0.109 7.141 21.905 1.00 96.12 87 ILE A C 1
ATOM 713 O O . ILE A 1 87 ? -0.609 7.139 23.031 1.00 96.12 87 ILE A O 1
ATOM 717 N N . PHE A 1 88 ? -0.421 8.064 20.995 1.00 97.31 88 PHE A N 1
ATOM 718 C CA . PHE A 1 88 ? -1.428 9.096 21.221 1.00 97.31 88 PHE A CA 1
ATOM 719 C C . PHE A 1 88 ? -2.821 8.489 21.430 1.00 97.31 88 PHE A C 1
ATOM 721 O O . PHE A 1 88 ? -3.488 8.816 22.412 1.00 97.31 88 PHE A O 1
ATOM 728 N N . ASN A 1 89 ? -3.224 7.548 20.574 1.00 97.25 89 ASN A N 1
ATOM 729 C CA . ASN A 1 89 ? -4.502 6.851 20.703 1.00 97.25 89 ASN A CA 1
ATOM 730 C C . ASN A 1 89 ? -4.584 6.064 22.016 1.00 97.25 89 ASN A C 1
ATOM 732 O O . ASN A 1 89 ? -5.581 6.162 22.728 1.00 97.25 89 ASN A O 1
ATOM 736 N N . LEU A 1 90 ? -3.521 5.340 22.388 1.00 97.31 90 LEU A N 1
ATOM 737 C CA . LEU A 1 90 ? -3.470 4.617 23.661 1.00 97.31 90 LEU A CA 1
ATOM 738 C C . LEU A 1 90 ? -3.620 5.564 24.856 1.00 97.31 90 LEU A C 1
ATOM 740 O O . LEU A 1 90 ? -4.385 5.266 25.771 1.00 97.31 90 LEU A O 1
ATOM 744 N N . LYS A 1 91 ? -2.962 6.730 24.840 1.00 97.75 91 LYS A N 1
ATOM 745 C CA . LYS A 1 91 ? -3.128 7.744 25.894 1.00 97.75 91 LYS A CA 1
ATOM 746 C C . LYS A 1 91 ? -4.572 8.224 26.012 1.00 97.75 91 LYS A C 1
ATOM 748 O O . LYS A 1 91 ? -5.076 8.284 27.127 1.00 97.75 91 LYS A O 1
ATOM 753 N N . LEU A 1 92 ? -5.234 8.504 24.889 1.00 97.81 92 LEU A N 1
ATOM 754 C CA . LEU A 1 92 ? -6.635 8.928 24.889 1.00 97.81 92 LEU A CA 1
ATOM 755 C C . LEU A 1 92 ? -7.546 7.843 25.482 1.00 97.81 92 LEU A C 1
ATOM 757 O O . LEU A 1 92 ? -8.358 8.129 26.354 1.00 97.81 92 LEU A O 1
ATOM 761 N N . THR A 1 93 ? -7.355 6.581 25.082 1.00 96.56 93 THR A N 1
ATOM 762 C CA . THR A 1 93 ? -8.149 5.465 25.629 1.00 96.56 93 THR A CA 1
ATOM 763 C C . THR A 1 93 ? -7.919 5.249 27.125 1.00 96.56 93 THR A C 1
ATOM 765 O O . THR A 1 93 ? -8.844 4.872 27.840 1.00 96.56 93 THR A O 1
ATOM 768 N N . ILE A 1 94 ? -6.703 5.501 27.623 1.00 97.56 94 ILE A N 1
ATOM 769 C CA . ILE A 1 94 ? -6.401 5.437 29.057 1.00 97.56 94 ILE A CA 1
ATOM 770 C C . ILE A 1 94 ? -7.130 6.560 29.798 1.00 97.56 94 ILE A C 1
ATOM 772 O O . ILE A 1 94 ? -7.761 6.283 30.811 1.00 97.56 94 ILE A O 1
ATOM 776 N N . GLU A 1 95 ? -7.100 7.791 29.284 1.00 96.88 95 GLU A N 1
ATOM 777 C CA . GLU A 1 95 ? -7.801 8.931 29.891 1.00 96.88 95 GLU A CA 1
ATOM 778 C C . GLU A 1 95 ? -9.320 8.690 29.967 1.00 96.88 95 GLU A C 1
ATOM 780 O O . GLU A 1 95 ? -9.942 8.928 31.004 1.00 96.88 95 GLU A O 1
ATOM 785 N N . GLU A 1 96 ? -9.915 8.135 28.907 1.00 97.56 96 GLU A N 1
ATOM 786 C CA . GLU A 1 96 ? -11.328 7.739 28.894 1.00 97.56 96 GLU A CA 1
ATOM 787 C C . GLU A 1 96 ? -11.641 6.657 29.946 1.00 97.56 96 GLU A C 1
ATOM 789 O O . GLU A 1 96 ? -12.632 6.766 30.677 1.00 97.56 96 GLU A O 1
ATOM 794 N N . LEU A 1 97 ? -10.789 5.631 30.068 1.00 97.75 97 LEU A N 1
ATOM 795 C CA . LEU A 1 97 ? -10.942 4.570 31.070 1.00 97.75 97 LEU A CA 1
ATOM 796 C C . LEU A 1 97 ? -10.791 5.096 32.502 1.00 97.75 97 LEU A C 1
ATOM 798 O O . LEU A 1 97 ? -11.581 4.737 33.375 1.00 97.75 97 LEU A O 1
ATOM 802 N N . GLU A 1 98 ? -9.804 5.955 32.752 1.00 97.31 98 GLU A N 1
ATOM 803 C CA . GLU A 1 98 ? -9.601 6.601 34.050 1.00 97.31 98 GLU A CA 1
ATOM 804 C C . GLU A 1 98 ? -10.806 7.470 34.433 1.00 97.31 98 GLU A C 1
ATOM 806 O O . GLU A 1 98 ? -11.261 7.421 35.581 1.00 97.31 98 GLU A O 1
ATOM 811 N N . GLY A 1 99 ? -11.376 8.203 33.471 1.00 97.06 99 GLY A N 1
ATOM 812 C CA . GLY A 1 99 ? -12.616 8.955 33.648 1.00 97.06 99 GLY A CA 1
ATOM 813 C C . GLY A 1 99 ? -13.789 8.058 34.051 1.00 97.06 99 GLY A C 1
ATOM 814 O O . GLY A 1 99 ? -14.449 8.326 35.058 1.00 97.06 99 GLY A O 1
ATOM 815 N N . SER A 1 100 ? -13.995 6.951 33.329 1.00 97.44 100 SER A N 1
ATOM 816 C CA . SER A 1 100 ? -15.050 5.976 33.636 1.00 97.44 100 SER A CA 1
ATOM 817 C C . SER A 1 100 ? -14.870 5.339 35.018 1.00 97.44 100 SER A C 1
ATOM 819 O O . SER A 1 100 ? -15.843 5.205 35.759 1.00 97.44 100 SER A O 1
ATOM 821 N N . TYR A 1 101 ? -13.643 4.969 35.403 1.00 97.88 101 TYR A N 1
ATOM 822 C CA . TYR A 1 101 ? -13.381 4.404 36.731 1.00 97.88 101 TYR A CA 1
ATOM 823 C C . TYR A 1 101 ? -13.576 5.430 37.847 1.00 97.88 101 TYR A C 1
ATOM 825 O O . TYR A 1 101 ? -14.105 5.092 38.905 1.00 97.88 101 TYR A O 1
ATOM 833 N N . SER A 1 102 ? -13.192 6.688 37.629 1.00 98.19 102 SER A N 1
ATOM 834 C CA . SER A 1 102 ? -13.446 7.771 38.583 1.00 98.19 102 SER A CA 1
ATOM 835 C C . SER A 1 102 ? -14.949 7.984 38.804 1.00 98.19 102 SER A C 1
ATOM 837 O O . SER A 1 102 ? -15.409 8.098 39.946 1.00 98.19 102 SER A O 1
ATOM 839 N N . GLU A 1 103 ? -15.734 7.967 37.722 1.00 97.62 103 GLU A N 1
ATOM 840 C CA . GLU A 1 103 ? -17.191 8.057 37.790 1.00 97.62 103 GLU A CA 1
ATOM 841 C C . GLU A 1 103 ? -17.797 6.857 38.534 1.00 97.62 103 GLU A C 1
ATOM 843 O O . GLU A 1 103 ? -18.594 7.044 39.456 1.00 97.62 103 GLU A O 1
ATOM 848 N N . GLU A 1 104 ? -17.365 5.633 38.224 1.00 97.50 104 GLU A N 1
ATOM 849 C CA . GLU A 1 104 ? -17.827 4.420 38.905 1.00 97.50 104 GLU A CA 1
ATOM 850 C C . GLU A 1 104 ? -17.498 4.438 40.407 1.00 97.50 104 GLU A C 1
ATOM 852 O O . GLU A 1 104 ? -18.366 4.161 41.240 1.00 97.50 104 GLU A O 1
ATOM 857 N N . ILE A 1 105 ? -16.280 4.846 40.781 1.00 98.06 105 ILE A N 1
ATOM 858 C CA . ILE A 1 105 ? -15.872 5.009 42.184 1.00 98.06 105 ILE A CA 1
ATOM 859 C C . ILE A 1 105 ? -16.767 6.035 42.889 1.00 98.06 105 ILE A C 1
ATOM 861 O O . ILE A 1 105 ? -17.187 5.808 44.028 1.00 98.06 105 ILE A O 1
ATOM 865 N N . SER A 1 106 ? -17.092 7.150 42.230 1.00 97.81 106 SER A N 1
ATOM 866 C CA . SER A 1 106 ? -18.004 8.168 42.766 1.00 97.81 106 SER A CA 1
ATOM 867 C C . SER A 1 106 ? -19.411 7.604 42.997 1.00 97.81 106 SER A C 1
ATOM 869 O O . SER A 1 106 ? -19.990 7.780 44.076 1.00 97.81 106 SER A O 1
ATOM 871 N N . VAL A 1 107 ? -19.941 6.846 42.032 1.00 97.88 107 VAL A N 1
ATOM 872 C CA . VAL A 1 107 ? -21.249 6.183 42.140 1.00 97.88 107 VAL A CA 1
ATOM 873 C C . VAL A 1 107 ? -21.259 5.175 43.290 1.00 97.88 107 VAL A C 1
ATOM 875 O O . VAL A 1 107 ? -22.153 5.237 44.140 1.00 97.88 107 VAL A O 1
ATOM 878 N N . LEU A 1 108 ? -20.258 4.295 43.379 1.00 97.38 108 LEU A N 1
ATOM 879 C CA . LEU A 1 108 ? -20.134 3.309 44.457 1.00 97.38 108 LEU A CA 1
ATOM 880 C C . LEU A 1 108 ? -20.001 3.976 45.826 1.00 97.38 108 LEU A C 1
ATOM 882 O O . LEU A 1 108 ? -20.641 3.550 46.788 1.00 97.38 108 LEU A O 1
ATOM 886 N N . LYS A 1 109 ? -19.236 5.066 45.923 1.00 98.12 109 LYS A N 1
ATOM 887 C CA . LYS A 1 109 ? -19.122 5.844 47.158 1.00 98.12 109 LYS A CA 1
ATOM 888 C C . LYS A 1 109 ? -20.465 6.443 47.567 1.00 98.12 109 LYS A C 1
ATOM 890 O O . LYS A 1 109 ? -20.858 6.304 48.722 1.00 98.12 109 LYS A O 1
ATOM 895 N N . SER A 1 110 ? -21.214 7.007 46.617 1.00 96.94 110 SER A N 1
ATOM 896 C CA . SER A 1 110 ? -22.568 7.510 46.879 1.00 96.94 110 SER A CA 1
ATOM 897 C C . SER A 1 110 ? -23.513 6.406 47.375 1.00 96.94 110 SER A C 1
ATOM 899 O O . SER A 1 110 ? -24.369 6.654 48.224 1.00 96.94 110 SER A O 1
ATOM 901 N N . PHE A 1 111 ? -23.351 5.175 46.881 1.00 97.31 111 PHE A N 1
ATOM 902 C CA . PHE A 1 111 ? -24.124 4.018 47.324 1.00 97.31 111 PHE A CA 1
ATOM 903 C C . PHE A 1 111 ? -23.735 3.578 48.740 1.00 97.31 111 PHE A C 1
ATOM 905 O O . PHE A 1 111 ? -24.610 3.352 49.574 1.00 97.31 111 PHE A O 1
ATOM 912 N N . ILE A 1 112 ? -22.435 3.541 49.047 1.00 97.31 112 ILE A N 1
ATOM 913 C CA . ILE A 1 112 ? -21.925 3.267 50.397 1.00 97.31 112 ILE A CA 1
ATOM 914 C C . ILE A 1 112 ? -22.441 4.309 51.392 1.00 97.31 112 ILE A C 1
ATOM 916 O O . ILE A 1 112 ? -22.873 3.940 52.482 1.00 97.31 112 ILE A O 1
ATOM 920 N N . ASP A 1 113 ? -22.424 5.593 51.038 1.00 96.19 113 ASP A N 1
ATOM 921 C CA . ASP A 1 113 ? -22.889 6.662 51.925 1.00 96.19 113 ASP A CA 1
ATOM 922 C C . ASP A 1 113 ? -24.403 6.572 52.176 1.00 96.19 113 ASP A C 1
ATOM 924 O O . ASP A 1 113 ? -24.841 6.734 53.316 1.00 96.19 113 ASP A O 1
ATOM 928 N N . LYS A 1 114 ? -25.198 6.210 51.156 1.00 96.50 114 LYS A N 1
ATOM 929 C CA . LYS A 1 114 ? -26.633 5.909 51.318 1.00 96.50 114 LYS A CA 1
ATOM 930 C C . LYS A 1 114 ? -26.865 4.732 52.264 1.00 96.50 114 LYS A C 1
ATOM 932 O O . LYS A 1 114 ? -27.638 4.868 53.207 1.00 96.50 114 LYS A O 1
ATOM 937 N N . LEU A 1 115 ? -26.160 3.616 52.065 1.00 95.62 115 LEU A N 1
ATOM 938 C CA . LEU A 1 115 ? -26.270 2.442 52.938 1.00 95.62 115 LEU A CA 1
ATOM 939 C C . LEU A 1 115 ? -25.818 2.738 54.372 1.00 95.62 115 LEU A C 1
ATOM 941 O O . LEU A 1 115 ? -26.419 2.250 55.325 1.00 95.62 115 LEU A O 1
ATOM 945 N N . LYS A 1 116 ? -24.773 3.551 54.556 1.00 94.44 116 LYS A N 1
ATOM 946 C CA . LYS A 1 116 ? -24.336 3.997 55.886 1.00 94.44 116 LYS A CA 1
ATOM 947 C C . LYS A 1 116 ? -25.389 4.866 56.565 1.00 94.44 116 LYS A C 1
ATOM 949 O O . LYS A 1 116 ? -25.623 4.685 57.757 1.00 94.44 116 LYS A O 1
ATOM 954 N N . ALA A 1 117 ? -26.013 5.788 55.833 1.00 92.12 117 ALA A N 1
ATOM 955 C CA . ALA A 1 117 ? -27.088 6.619 56.363 1.00 92.12 117 ALA A CA 1
ATOM 956 C C . ALA A 1 117 ? -28.306 5.773 56.767 1.00 92.12 117 ALA A C 1
ATOM 958 O O . ALA A 1 117 ? -28.830 5.954 57.862 1.00 92.12 117 ALA A O 1
ATOM 959 N N . GLU A 1 118 ? -28.705 4.810 55.933 1.00 93.81 118 GLU A N 1
ATOM 960 C CA . GLU A 1 118 ? -29.800 3.879 56.226 1.00 93.81 118 GLU A CA 1
ATOM 961 C C . GLU A 1 118 ? -29.487 2.984 57.432 1.00 93.81 118 GLU A C 1
ATOM 963 O O . GLU A 1 118 ? -30.291 2.896 58.355 1.00 93.81 118 GLU A O 1
ATOM 968 N N . ASN A 1 119 ? -28.287 2.399 57.501 1.00 91.38 119 ASN A N 1
ATOM 969 C CA . ASN A 1 119 ? -27.860 1.606 58.656 1.00 91.38 119 ASN A CA 1
ATOM 970 C C . ASN A 1 119 ? -27.836 2.425 59.948 1.00 91.38 119 ASN A C 1
ATOM 972 O O . ASN A 1 119 ? -28.208 1.907 60.998 1.00 91.38 119 ASN A O 1
ATOM 976 N N . LYS A 1 120 ? -27.414 3.693 59.885 1.00 91.69 120 LYS A N 1
ATOM 977 C CA . LYS A 1 120 ? -27.443 4.588 61.042 1.00 91.69 120 LYS A CA 1
ATOM 978 C C . LYS A 1 120 ? -28.880 4.873 61.479 1.00 91.69 120 LYS A C 1
ATOM 980 O O . LYS A 1 120 ? -29.177 4.724 62.655 1.00 91.69 120 LYS A O 1
ATOM 985 N N . LEU A 1 121 ? -29.775 5.189 60.540 1.00 91.25 121 LEU A N 1
ATOM 986 C CA . LEU A 1 121 ? -31.201 5.368 60.834 1.00 91.25 121 LEU A CA 1
ATOM 987 C C . LEU A 1 121 ? -31.817 4.112 61.462 1.00 91.25 121 LEU A C 1
ATOM 989 O O . LEU A 1 121 ? -32.553 4.219 62.434 1.00 91.25 121 LEU A O 1
ATOM 993 N N . LEU A 1 122 ? -31.499 2.921 60.950 1.00 85.88 122 LEU A N 1
ATOM 994 C CA . LEU A 1 122 ? -31.977 1.656 61.514 1.00 85.88 122 LEU A CA 1
ATOM 995 C C . LEU A 1 122 ? -31.410 1.383 62.913 1.00 85.88 122 LEU A C 1
ATOM 997 O O . LEU A 1 122 ? -32.133 0.870 63.763 1.00 85.88 122 LEU A O 1
ATOM 1001 N N . GLN A 1 123 ? -30.141 1.715 63.163 1.00 83.62 123 GLN A N 1
ATOM 1002 C CA . GLN A 1 123 ? -29.535 1.624 64.495 1.00 83.62 123 GLN A CA 1
ATOM 1003 C C . GLN A 1 123 ? -30.191 2.594 65.478 1.00 83.62 123 GLN A C 1
ATOM 1005 O O . GLN A 1 123 ? -30.553 2.174 66.575 1.00 83.62 123 GLN A O 1
ATOM 1010 N N . ASP A 1 124 ? -30.391 3.848 65.074 1.00 82.12 124 ASP A N 1
ATOM 1011 C CA . ASP A 1 124 ? -31.045 4.875 65.886 1.00 82.12 124 ASP A CA 1
ATOM 1012 C C . ASP A 1 124 ? -32.493 4.450 66.214 1.00 82.12 124 ASP A C 1
ATOM 1014 O O . ASP A 1 124 ? -32.888 4.458 67.379 1.00 82.12 124 ASP A O 1
ATOM 1018 N N . LEU A 1 125 ? -33.239 3.936 65.226 1.00 80.75 125 LEU A N 1
ATOM 1019 C CA . LEU A 1 125 ? -34.585 3.381 65.416 1.00 80.75 125 LEU A CA 1
ATOM 1020 C C . LEU A 1 125 ? -34.604 2.131 66.307 1.00 80.75 125 LEU A C 1
ATOM 1022 O O . LEU A 1 125 ? -35.541 1.950 67.073 1.00 80.75 125 LEU A O 1
ATOM 1026 N N . LEU A 1 126 ? -33.609 1.242 66.228 1.00 73.88 126 LEU A N 1
ATOM 1027 C CA . LEU A 1 126 ? -33.506 0.073 67.117 1.00 73.88 126 LEU A CA 1
ATOM 1028 C C . LEU A 1 126 ? -33.234 0.473 68.571 1.00 73.88 126 LEU A C 1
ATOM 1030 O O . LEU A 1 126 ? -33.736 -0.182 69.483 1.00 73.88 126 LEU A O 1
ATOM 1034 N N . VAL A 1 127 ? -32.446 1.528 68.785 1.00 67.00 127 VAL A N 1
ATOM 1035 C CA . VAL A 1 127 ? -32.178 2.088 70.116 1.00 67.00 127 VAL A CA 1
ATOM 1036 C C . VAL A 1 127 ? -33.426 2.776 70.671 1.00 67.00 127 VAL A C 1
ATOM 1038 O O . VAL A 1 127 ? -33.749 2.573 71.839 1.00 67.00 127 VAL A O 1
ATOM 1041 N N . GLU A 1 128 ? -34.149 3.522 69.836 1.00 62.56 128 GLU A N 1
ATOM 1042 C CA . GLU A 1 128 ? -35.397 4.210 70.192 1.00 62.56 128 GLU A CA 1
ATOM 1043 C C . GLU A 1 128 ? -36.542 3.222 70.489 1.00 62.56 128 GLU A C 1
ATOM 1045 O O . GLU A 1 128 ? -37.304 3.419 71.428 1.00 62.56 128 GLU A O 1
ATOM 1050 N N . LYS A 1 129 ? -36.598 2.092 69.775 1.00 57.44 129 LYS A N 1
ATOM 1051 C CA . LYS A 1 129 ? -37.631 1.045 69.890 1.00 57.44 129 LYS A CA 1
ATOM 1052 C C . LYS A 1 129 ? -37.449 0.080 71.078 1.00 57.44 129 LYS A C 1
ATOM 1054 O O . LYS A 1 129 ? -38.220 -0.871 71.219 1.00 57.44 129 LYS A O 1
ATOM 1059 N N . ASN A 1 130 ? -36.450 0.305 71.938 1.00 47.62 130 ASN A N 1
ATOM 1060 C CA . ASN A 1 130 ? -36.394 -0.329 73.265 1.00 47.62 130 ASN A CA 1
ATOM 1061 C C . ASN A 1 130 ? -37.457 0.229 74.228 1.00 47.62 130 ASN A C 1
ATOM 1063 O O . ASN A 1 130 ? -37.759 -0.424 75.223 1.00 47.62 130 ASN A O 1
ATOM 1067 N N . ASP A 1 131 ? -38.072 1.363 73.895 1.00 49.66 131 ASP A N 1
ATOM 1068 C CA . ASP A 1 131 ? -39.352 1.800 74.437 1.00 49.66 131 ASP A CA 1
ATOM 1069 C C . ASP A 1 131 ? -40.349 1.925 73.272 1.00 49.66 131 ASP A C 1
ATOM 1071 O O . ASP A 1 131 ? -39.994 2.284 72.158 1.00 49.66 131 ASP A O 1
ATOM 1075 N N . VAL A 1 132 ? -41.626 1.655 73.530 1.00 45.88 132 VAL A N 1
ATOM 1076 C CA . VAL A 1 132 ? -42.754 1.760 72.580 1.00 45.88 132 VAL A CA 1
ATOM 1077 C C . VAL A 1 132 ? -42.998 0.530 71.692 1.00 45.88 132 VAL A C 1
ATOM 1079 O O . VAL A 1 132 ? -42.503 0.330 70.582 1.00 45.88 132 VAL A O 1
ATOM 1082 N N . SER A 1 133 ? -43.918 -0.273 72.219 1.00 57.00 133 SER A N 1
ATOM 1083 C CA . SER A 1 133 ? -44.717 -1.269 71.521 1.00 57.00 133 SER A CA 1
ATOM 1084 C C . SER A 1 133 ? -45.862 -0.594 70.731 1.00 57.00 133 SER A C 1
ATOM 1086 O O . SER A 1 133 ? -46.491 0.335 71.231 1.00 57.00 133 SER A O 1
ATOM 1088 N N . VAL A 1 134 ? -46.176 -1.154 69.550 1.00 50.31 134 VAL A N 1
ATOM 1089 C CA . VAL A 1 134 ? -47.456 -1.109 68.787 1.00 50.31 134 VAL A CA 1
ATOM 1090 C C . VAL A 1 134 ? -47.619 -0.187 67.545 1.00 50.31 134 VAL A C 1
ATOM 1092 O O . VAL A 1 134 ? -48.388 -0.570 66.670 1.00 50.31 134 VAL A O 1
ATOM 1095 N N . GLU A 1 135 ? -46.854 0.879 67.277 1.00 53.41 135 GLU A N 1
ATOM 1096 C CA . GLU A 1 135 ? -47.067 1.693 66.031 1.00 53.41 135 GLU A CA 1
ATOM 1097 C C . GLU A 1 135 ? -46.378 1.173 64.743 1.00 53.41 135 GLU A C 1
ATOM 1099 O O . GLU A 1 135 ? -46.430 1.770 63.668 1.00 53.41 135 GLU A O 1
ATOM 1104 N N . ILE A 1 136 ? -45.736 0.012 64.818 1.00 57.41 136 ILE A N 1
ATOM 1105 C CA . ILE A 1 136 ? -44.821 -0.503 63.786 1.00 57.41 136 ILE A CA 1
ATOM 1106 C C . ILE A 1 136 ? -45.564 -0.965 62.516 1.00 57.41 136 ILE A C 1
ATOM 1108 O O . ILE A 1 136 ? -44.989 -0.962 61.431 1.00 57.41 136 ILE A O 1
ATOM 1112 N N . GLY A 1 137 ? -46.838 -1.353 62.624 1.00 57.16 137 GLY A N 1
ATOM 1113 C CA . GLY A 1 137 ? -47.596 -1.952 61.518 1.00 57.16 137 GLY A CA 1
ATOM 1114 C C . GLY A 1 137 ? -47.856 -1.008 60.338 1.00 57.16 137 GLY A C 1
ATOM 1115 O O . GLY A 1 137 ? -47.684 -1.413 59.188 1.00 57.16 137 GLY A O 1
ATOM 1116 N N . ASP A 1 138 ? -48.207 0.252 60.609 1.00 58.69 138 ASP A N 1
ATOM 1117 C CA . ASP A 1 138 ? -48.569 1.218 59.561 1.00 58.69 138 ASP A CA 1
ATOM 1118 C C . ASP A 1 138 ? -47.335 1.839 58.888 1.00 58.69 138 ASP A C 1
ATOM 1120 O O . ASP A 1 138 ? -47.311 2.006 57.668 1.00 58.69 138 ASP A O 1
ATOM 1124 N N . SER A 1 139 ? -46.262 2.083 59.649 1.00 65.00 139 SER A N 1
ATOM 1125 C CA . SER A 1 139 ? -44.971 2.551 59.118 1.00 65.00 139 SER A CA 1
ATOM 1126 C C . SER A 1 139 ? -44.338 1.536 58.153 1.00 65.00 139 SER A C 1
ATOM 1128 O O . SER A 1 139 ? -43.895 1.898 57.062 1.00 65.00 139 SER A O 1
ATOM 1130 N N . TYR A 1 140 ? -44.384 0.240 58.486 1.00 68.81 140 TYR A N 1
ATOM 1131 C CA . TYR A 1 140 ? -43.886 -0.816 57.598 1.00 68.81 140 TYR A CA 1
ATOM 1132 C C . TYR A 1 140 ? -44.669 -0.901 56.287 1.00 68.81 1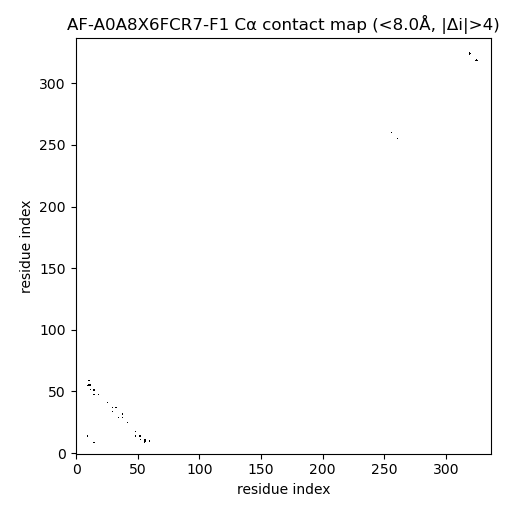40 TYR A C 1
ATOM 1134 O O . TYR A 1 140 ? -44.083 -1.169 55.240 1.00 68.81 140 TYR A O 1
ATOM 1142 N N . LYS A 1 141 ? -45.979 -0.643 56.319 1.00 74.00 141 LYS A N 1
ATOM 1143 C CA . LYS A 1 141 ? -46.818 -0.682 55.121 1.00 74.00 141 LYS A CA 1
ATOM 1144 C C . LYS A 1 141 ? -46.443 0.418 54.123 1.00 74.00 141 LYS A C 1
ATOM 1146 O O . LYS A 1 141 ? -46.323 0.138 52.935 1.00 74.00 141 LYS A O 1
ATOM 1151 N N . VAL A 1 142 ? -46.169 1.631 54.609 1.00 79.25 142 VAL A N 1
ATOM 1152 C CA . VAL A 1 142 ? -45.702 2.756 53.776 1.00 79.25 142 VAL A CA 1
ATOM 1153 C C . VAL A 1 142 ? -44.326 2.465 53.167 1.00 79.25 142 VAL A C 1
ATOM 1155 O O . VAL A 1 142 ? -44.119 2.690 51.976 1.00 79.25 142 VAL A O 1
ATOM 1158 N N . VAL A 1 143 ? -43.399 1.902 53.950 1.00 83.25 143 VAL A N 1
ATOM 1159 C CA . VAL A 1 143 ? -42.064 1.519 53.457 1.00 83.25 143 VAL A CA 1
ATOM 1160 C C . VAL A 1 143 ? -42.153 0.437 52.376 1.00 83.25 143 VAL A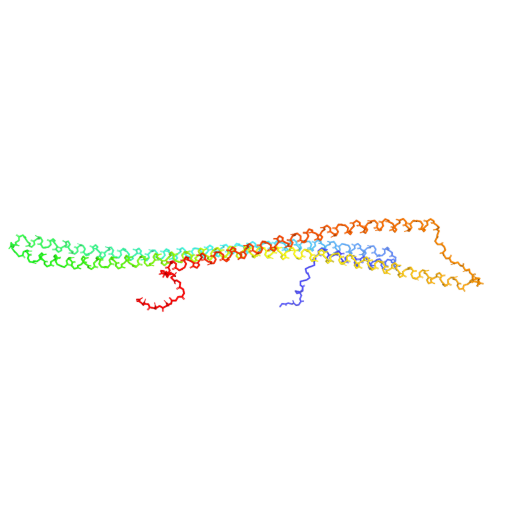 C 1
ATOM 1162 O O . VAL A 1 143 ? -41.455 0.530 51.368 1.00 83.25 143 VAL A O 1
ATOM 1165 N N . ILE A 1 144 ? -43.030 -0.559 52.543 1.00 82.25 144 ILE A N 1
ATOM 1166 C CA . ILE A 1 144 ? -43.251 -1.610 51.539 1.00 82.25 144 ILE A CA 1
ATOM 1167 C C . ILE A 1 144 ? -43.822 -1.014 50.244 1.00 82.25 144 ILE A C 1
ATOM 1169 O O . ILE A 1 144 ? -43.299 -1.301 49.169 1.00 82.25 144 ILE A O 1
ATOM 1173 N N . GLU A 1 145 ? -44.828 -0.138 50.320 1.00 84.38 145 GLU A N 1
ATOM 1174 C CA . GLU A 1 145 ? -45.401 0.516 49.132 1.00 84.38 145 GLU A CA 1
ATOM 1175 C C . GLU A 1 145 ? -44.371 1.379 48.380 1.00 84.38 145 GLU A C 1
ATOM 1177 O O . GLU A 1 145 ? -44.348 1.410 47.145 1.00 84.38 145 GLU A O 1
ATOM 1182 N N . ASP A 1 146 ? -43.481 2.072 49.092 1.00 88.62 146 ASP A N 1
ATOM 1183 C CA . ASP A 1 146 ? -42.416 2.855 48.462 1.00 88.62 146 ASP A CA 1
ATOM 1184 C C . ASP A 1 146 ? -41.316 1.971 47.862 1.00 88.62 146 ASP A C 1
ATOM 1186 O O . ASP A 1 146 ? -40.842 2.248 46.753 1.00 88.62 146 ASP A O 1
ATOM 1190 N N . GLN A 1 147 ? -40.969 0.859 48.513 1.00 88.38 147 GLN A N 1
ATOM 1191 C CA . GLN A 1 147 ? -40.085 -0.155 47.937 1.00 88.38 147 GLN A CA 1
ATOM 1192 C C . GLN A 1 147 ? -40.688 -0.769 46.667 1.00 88.38 147 GLN A C 1
ATOM 1194 O O . GLN A 1 147 ? -39.986 -0.900 45.664 1.00 88.38 147 GLN A O 1
ATOM 1199 N N . GLU A 1 148 ? -41.988 -1.066 46.640 1.00 90.88 148 GLU A N 1
ATOM 1200 C CA . GLU A 1 148 ? -42.681 -1.565 45.448 1.00 90.88 148 GLU A CA 1
ATOM 1201 C C . GLU A 1 148 ? -42.654 -0.556 44.290 1.00 90.88 148 GLU A C 1
ATOM 1203 O O . GLU A 1 148 ? -42.407 -0.934 43.136 1.00 90.88 148 GLU A O 1
ATOM 1208 N N . LYS A 1 149 ? -42.831 0.743 44.572 1.00 92.88 149 LYS A N 1
ATOM 1209 C CA . LYS A 1 149 ? -42.690 1.811 43.564 1.00 92.88 149 LYS A CA 1
ATOM 1210 C C . LYS A 1 149 ? -41.261 1.901 43.031 1.00 92.88 149 LYS A C 1
ATOM 1212 O O . LYS A 1 149 ? -41.074 2.061 41.822 1.00 92.88 149 LYS A O 1
ATOM 1217 N N . ILE A 1 150 ? -40.253 1.800 43.899 1.00 94.19 150 ILE A N 1
ATOM 1218 C CA . ILE A 1 150 ? -38.838 1.820 43.501 1.00 94.19 150 ILE A CA 1
ATOM 1219 C C . ILE A 1 150 ? -38.514 0.594 42.645 1.00 94.19 150 ILE A C 1
ATOM 1221 O O . ILE A 1 150 ? -37.962 0.747 41.558 1.00 94.19 150 ILE A O 1
ATOM 1225 N N . ILE A 1 151 ? -38.926 -0.602 43.067 1.00 93.75 151 ILE A N 1
ATOM 1226 C CA . ILE A 1 151 ? -38.747 -1.846 42.308 1.00 93.75 151 ILE A CA 1
ATOM 1227 C C . ILE A 1 151 ? -39.427 -1.740 40.940 1.00 93.75 151 ILE A C 1
ATOM 1229 O O . ILE A 1 151 ? -38.843 -2.128 39.928 1.00 93.75 151 ILE A O 1
ATOM 1233 N N . SER A 1 152 ? -40.631 -1.170 40.878 1.00 94.25 152 SER A N 1
ATOM 1234 C CA . SER A 1 152 ? -41.352 -0.958 39.618 1.00 94.25 152 SER A CA 1
ATOM 1235 C C . SER A 1 152 ? -40.609 0.000 38.680 1.00 94.25 152 SER A C 1
ATOM 1237 O O . SER A 1 152 ? -40.494 -0.280 37.485 1.00 94.25 152 SER A O 1
ATOM 1239 N N . LYS A 1 153 ? -40.038 1.092 39.211 1.00 95.25 153 LYS A N 1
ATOM 1240 C CA . LYS A 1 153 ? -39.183 2.020 38.448 1.00 95.25 153 LYS A CA 1
ATOM 1241 C C . LYS A 1 153 ? -37.874 1.374 37.991 1.00 95.25 153 LYS A C 1
ATOM 1243 O O . LYS A 1 153 ? -37.440 1.612 36.870 1.00 95.25 153 LYS A O 1
ATOM 1248 N N . LEU A 1 154 ? -37.244 0.553 38.828 1.00 94.00 154 LEU A N 1
ATOM 1249 C CA . LEU A 1 154 ? -36.015 -0.155 38.469 1.00 94.00 154 LEU A CA 1
ATOM 1250 C C . LEU A 1 154 ? -36.274 -1.195 37.377 1.00 94.00 154 LEU A C 1
ATOM 1252 O O . LEU A 1 154 ? -35.515 -1.262 36.417 1.00 94.00 154 LEU A O 1
ATOM 1256 N N . LYS A 1 155 ? -37.382 -1.941 37.458 1.00 96.31 155 LYS A N 1
ATOM 1257 C CA . LYS A 1 155 ? -37.802 -2.876 36.403 1.00 96.31 155 LYS A CA 1
ATOM 1258 C C . LYS A 1 155 ? -38.077 -2.167 35.079 1.00 96.31 155 LYS A C 1
ATOM 1260 O O . LYS A 1 155 ? -37.667 -2.664 34.033 1.00 96.31 155 LYS A O 1
ATOM 1265 N N . SER A 1 156 ? -38.760 -1.019 35.100 1.00 95.44 156 SER A N 1
ATOM 1266 C CA . SER A 1 156 ? -39.022 -0.263 33.870 1.00 95.44 156 SER A CA 1
ATOM 1267 C C . SER A 1 156 ? -37.743 0.333 33.278 1.00 95.44 156 SER A C 1
ATOM 1269 O O . SER A 1 156 ? -37.576 0.306 32.059 1.00 95.44 156 SER A O 1
ATOM 1271 N N . ASN A 1 157 ? -36.818 0.801 34.122 1.00 95.31 157 ASN A N 1
ATOM 1272 C CA . ASN A 1 157 ? -35.514 1.293 33.689 1.00 95.31 157 ASN A CA 1
ATOM 1273 C C . ASN A 1 157 ? -34.665 0.169 33.080 1.00 95.31 157 ASN A C 1
ATOM 1275 O O . ASN A 1 157 ? -34.190 0.328 31.961 1.00 95.31 157 ASN A O 1
ATOM 1279 N N . LEU A 1 158 ? -34.567 -0.989 33.746 1.00 95.44 158 LEU A N 1
ATOM 1280 C CA . LEU A 1 158 ? -33.879 -2.171 33.214 1.00 95.44 158 LEU A CA 1
ATOM 1281 C C . LEU A 1 158 ? -34.429 -2.559 31.845 1.00 95.44 158 LEU A C 1
ATOM 1283 O O . LEU A 1 158 ? -33.676 -2.594 30.882 1.00 95.44 158 LEU A O 1
ATOM 1287 N N . LYS A 1 159 ? -35.753 -2.695 31.718 1.00 97.50 159 LYS A N 1
ATOM 1288 C CA . LYS A 1 159 ? -36.388 -3.009 30.433 1.00 97.50 159 LYS A CA 1
ATOM 1289 C C . LYS A 1 159 ? -36.081 -1.964 29.355 1.00 97.50 159 LYS A C 1
ATOM 1291 O O . LYS A 1 159 ? -35.919 -2.300 28.186 1.00 97.50 159 LYS A O 1
ATOM 1296 N N . HIS A 1 160 ? -36.016 -0.686 29.724 1.00 96.88 160 HIS A N 1
ATOM 1297 C CA . HIS A 1 160 ? -35.639 0.365 28.785 1.00 96.88 160 HIS A CA 1
ATOM 1298 C C . HIS A 1 160 ? -34.176 0.242 28.344 1.00 96.88 160 HIS A C 1
ATOM 1300 O O . HIS A 1 160 ? -33.901 0.378 27.153 1.00 96.88 160 HIS A O 1
ATOM 1306 N N . ARG A 1 161 ? -33.253 -0.038 29.273 1.00 96.44 161 ARG A N 1
ATOM 1307 C CA . ARG A 1 161 ? -31.835 -0.247 28.953 1.00 96.44 161 ARG A CA 1
ATOM 1308 C C . ARG A 1 161 ? -31.620 -1.501 28.117 1.00 96.44 161 ARG A C 1
ATOM 1310 O O . ARG A 1 161 ? -30.878 -1.416 27.149 1.00 96.44 161 ARG A O 1
ATOM 1317 N N . ASP A 1 162 ? -32.313 -2.595 28.413 1.00 97.06 162 ASP A N 1
ATOM 1318 C CA . ASP A 1 162 ? -32.262 -3.826 27.616 1.00 97.06 162 ASP A CA 1
ATOM 1319 C C . ASP A 1 162 ? -32.706 -3.557 26.172 1.00 97.06 162 ASP A C 1
ATOM 1321 O O . ASP A 1 162 ? -31.986 -3.878 25.230 1.00 97.06 162 ASP A O 1
ATOM 1325 N N . ASN A 1 163 ? -33.820 -2.838 25.985 1.00 97.06 163 ASN A N 1
ATOM 1326 C CA . ASN A 1 163 ? -34.279 -2.434 24.653 1.00 97.06 163 ASN A CA 1
ATOM 1327 C C . ASN A 1 163 ? -33.280 -1.505 23.932 1.00 97.06 163 ASN A C 1
ATOM 1329 O O . ASN A 1 163 ? -33.192 -1.524 22.704 1.00 97.06 163 ASN A O 1
ATOM 1333 N N . GLN A 1 164 ? -32.571 -0.632 24.658 1.00 96.94 164 GLN A N 1
ATOM 1334 C CA . GLN A 1 164 ? -31.523 0.207 24.064 1.00 96.94 164 GLN A CA 1
ATOM 1335 C C . GLN A 1 164 ? -30.295 -0.619 23.675 1.00 96.94 164 GLN A C 1
ATOM 1337 O O . GLN A 1 164 ? -29.746 -0.409 22.597 1.00 96.94 164 GLN A O 1
ATOM 1342 N N . LEU A 1 165 ? -29.883 -1.564 24.522 1.00 97.12 165 LEU A N 1
ATOM 1343 C CA . LEU A 1 165 ? -28.781 -2.474 24.233 1.00 97.12 165 LEU A CA 1
ATOM 1344 C C . LEU A 1 165 ? -29.082 -3.301 22.989 1.00 97.12 165 LEU A C 1
ATOM 1346 O O . LEU A 1 165 ? -28.247 -3.352 22.096 1.00 97.12 165 LEU A O 1
ATOM 1350 N N . GLU A 1 166 ? -30.281 -3.866 22.877 1.00 97.62 166 GLU A N 1
ATOM 1351 C CA . GLU A 1 166 ? -30.699 -4.642 21.707 1.00 97.62 166 GLU A CA 1
ATOM 1352 C C . GLU A 1 166 ? -30.649 -3.809 20.414 1.00 97.62 166 GLU A C 1
ATOM 1354 O O . GLU A 1 166 ? -30.112 -4.254 19.399 1.00 97.62 166 GLU A O 1
ATOM 1359 N N . LYS A 1 167 ? -31.104 -2.548 20.460 1.00 97.12 167 LYS A N 1
ATOM 1360 C CA . LYS A 1 167 ? -30.977 -1.613 19.327 1.00 97.12 167 LYS A CA 1
ATOM 1361 C C . LYS A 1 167 ? -29.522 -1.314 18.973 1.00 97.12 167 LYS A C 1
ATOM 1363 O O . LYS A 1 167 ? -29.183 -1.261 17.791 1.00 97.12 167 LYS A O 1
ATOM 1368 N N . ASN A 1 168 ? -28.670 -1.116 19.975 1.00 97.12 168 ASN A N 1
ATOM 1369 C CA . ASN A 1 168 ? -27.250 -0.857 19.758 1.00 97.12 168 ASN A CA 1
ATOM 1370 C C . ASN A 1 168 ? -26.552 -2.086 19.163 1.00 97.12 168 ASN A C 1
ATOM 1372 O O . ASN A 1 168 ? -25.788 -1.930 18.215 1.00 97.12 168 ASN A O 1
ATOM 1376 N N . TYR A 1 169 ? -26.864 -3.293 19.641 1.00 97.94 169 TYR A N 1
ATOM 1377 C CA . TYR A 1 169 ? -26.366 -4.545 19.068 1.00 97.94 169 TYR A CA 1
ATOM 1378 C C . TYR A 1 169 ? -26.775 -4.697 17.603 1.00 97.94 169 TYR A C 1
ATOM 1380 O O . TYR A 1 169 ? -25.907 -4.902 16.757 1.00 97.94 169 TYR A O 1
ATOM 1388 N N . ALA A 1 170 ? -28.053 -4.489 17.276 1.00 96.69 170 ALA A N 1
ATOM 1389 C CA . ALA A 1 170 ? -28.523 -4.534 15.892 1.00 96.69 170 ALA A CA 1
ATOM 1390 C C . ALA A 1 170 ? -27.816 -3.494 14.998 1.00 96.69 170 ALA A C 1
ATOM 1392 O O . ALA A 1 170 ? -27.485 -3.769 13.844 1.00 96.69 170 ALA A O 1
ATOM 1393 N N . SER A 1 171 ? -27.539 -2.298 15.529 1.00 97.62 171 SER A N 1
ATOM 1394 C CA . SER A 1 171 ? -26.778 -1.267 14.813 1.00 97.62 171 SER A CA 1
ATOM 1395 C C . SER A 1 171 ? -25.316 -1.668 14.593 1.00 97.62 171 SER A C 1
ATOM 1397 O O . SER A 1 171 ? -24.776 -1.424 13.514 1.00 97.62 171 SER A O 1
ATOM 1399 N N . ILE A 1 172 ? -24.670 -2.277 15.590 1.00 97.81 172 ILE A N 1
ATOM 1400 C CA . ILE A 1 172 ? -23.293 -2.777 15.485 1.00 97.81 172 ILE A CA 1
ATOM 1401 C C . ILE A 1 172 ? -23.215 -3.900 14.450 1.00 97.81 172 ILE A C 1
ATOM 1403 O O . ILE A 1 172 ? -22.328 -3.871 13.602 1.00 97.81 172 ILE A O 1
ATOM 1407 N N . GLU A 1 173 ? -24.155 -4.846 14.455 1.00 97.88 173 GLU A N 1
ATOM 1408 C CA . GLU A 1 173 ? -24.214 -5.908 13.446 1.00 97.88 173 GLU A CA 1
ATOM 1409 C C . GLU A 1 173 ? -24.372 -5.338 12.033 1.00 97.88 173 GLU A C 1
ATOM 1411 O O . GLU A 1 173 ? -23.601 -5.689 11.142 1.00 97.88 173 GLU A O 1
ATOM 1416 N N . ALA A 1 174 ? -25.289 -4.385 11.836 1.00 97.62 174 ALA A N 1
ATOM 1417 C CA . ALA A 1 174 ? -25.477 -3.735 10.541 1.00 97.62 174 ALA A CA 1
ATOM 1418 C C . ALA A 1 174 ? -24.224 -2.975 10.067 1.00 97.62 174 ALA A C 1
ATOM 1420 O O . ALA A 1 174 ? -23.921 -2.951 8.870 1.00 97.62 174 ALA A O 1
ATOM 1421 N N . LEU A 1 175 ? -23.488 -2.342 10.987 1.00 97.31 175 LEU A N 1
ATOM 1422 C CA . LEU A 1 175 ? -22.207 -1.703 10.678 1.00 97.31 175 LEU A CA 1
ATOM 1423 C C . LEU A 1 175 ? -21.130 -2.737 10.337 1.00 97.31 175 LEU A C 1
ATOM 1425 O O . LEU A 1 175 ? -20.416 -2.546 9.355 1.00 97.31 175 LEU A O 1
ATOM 1429 N N . ASN A 1 176 ? -21.051 -3.844 11.074 1.00 96.69 176 ASN A N 1
ATOM 1430 C CA . ASN A 1 176 ? -20.104 -4.925 10.804 1.00 96.69 176 ASN A CA 1
ATOM 1431 C C . ASN A 1 176 ? -20.325 -5.538 9.420 1.00 96.69 176 ASN A C 1
ATOM 1433 O O . ASN A 1 176 ? -19.358 -5.710 8.680 1.00 96.69 176 ASN A O 1
ATOM 1437 N N . THR A 1 177 ? -21.577 -5.777 9.017 1.00 97.38 177 THR A N 1
ATOM 1438 C CA . THR A 1 177 ? -21.883 -6.252 7.658 1.00 97.38 177 THR A CA 1
ATOM 1439 C C . THR A 1 177 ? -21.390 -5.263 6.601 1.00 97.38 177 THR A C 1
ATOM 1441 O O . THR A 1 177 ? -20.724 -5.663 5.650 1.00 97.38 177 THR A O 1
ATOM 1444 N N . LYS A 1 178 ? -21.618 -3.954 6.794 1.00 97.31 178 LYS A N 1
ATOM 1445 C CA . LYS A 1 178 ? -21.111 -2.925 5.868 1.00 97.31 178 LYS A CA 1
ATOM 1446 C C . LYS A 1 178 ? -19.585 -2.890 5.802 1.00 97.31 178 LYS A C 1
ATOM 1448 O O . LYS A 1 178 ? -19.035 -2.699 4.722 1.00 97.31 178 LYS A O 1
ATOM 1453 N N . VAL A 1 179 ? -18.898 -3.049 6.933 1.00 97.31 179 VAL A N 1
ATOM 1454 C CA . VAL A 1 179 ? -17.429 -3.117 6.974 1.00 97.31 179 VAL A CA 1
ATOM 1455 C C . VAL A 1 179 ? -16.931 -4.343 6.212 1.00 97.31 179 VAL A C 1
ATOM 1457 O O . VAL A 1 179 ? -15.980 -4.238 5.438 1.00 97.31 179 VAL A O 1
ATOM 1460 N N . GLU A 1 180 ? -17.588 -5.489 6.375 1.00 97.44 180 GLU A N 1
ATOM 1461 C CA . GLU A 1 180 ? -17.235 -6.717 5.665 1.00 97.44 180 GLU A CA 1
ATOM 1462 C C . GLU A 1 180 ? -17.449 -6.583 4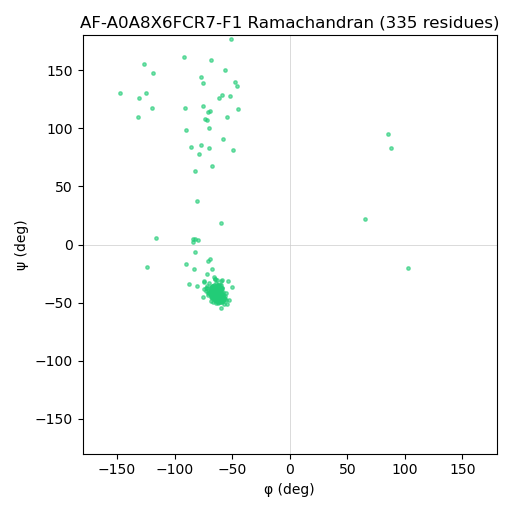.148 1.00 97.44 180 GLU A C 1
ATOM 1464 O O . GLU A 1 180 ? -16.578 -6.961 3.359 1.00 97.44 180 GLU A O 1
ATOM 1469 N N . ASP A 1 181 ? -18.559 -5.971 3.731 1.00 97.81 181 ASP A N 1
ATOM 1470 C CA . ASP A 1 181 ? -18.853 -5.682 2.325 1.00 97.81 181 ASP A CA 1
ATOM 1471 C C . ASP A 1 181 ? -17.830 -4.713 1.717 1.00 97.81 181 ASP A C 1
ATOM 1473 O O . ASP A 1 181 ? -17.315 -4.949 0.620 1.00 97.81 181 ASP A O 1
ATOM 1477 N N . LEU A 1 182 ? -17.475 -3.648 2.444 1.00 97.31 182 LEU A N 1
ATOM 1478 C CA . LEU A 1 182 ? -16.434 -2.707 2.026 1.00 97.31 182 LEU A CA 1
ATOM 1479 C C . LEU A 1 182 ? -15.062 -3.377 1.936 1.00 97.31 182 LEU A C 1
ATOM 1481 O O . LEU A 1 182 ? -14.310 -3.088 1.007 1.00 97.31 182 LEU A O 1
ATOM 1485 N N . SER A 1 183 ? -14.737 -4.289 2.853 1.00 96.81 183 SER A N 1
ATOM 1486 C CA . SER A 1 183 ? -13.492 -5.062 2.821 1.00 96.81 183 SER A CA 1
ATOM 1487 C C . SER A 1 183 ? -13.411 -5.941 1.567 1.00 96.81 183 SER A C 1
ATOM 1489 O O . SER A 1 183 ? -12.424 -5.885 0.829 1.00 96.81 183 SER A O 1
ATOM 1491 N N . LYS A 1 184 ? -14.492 -6.666 1.244 1.00 97.56 184 LYS A N 1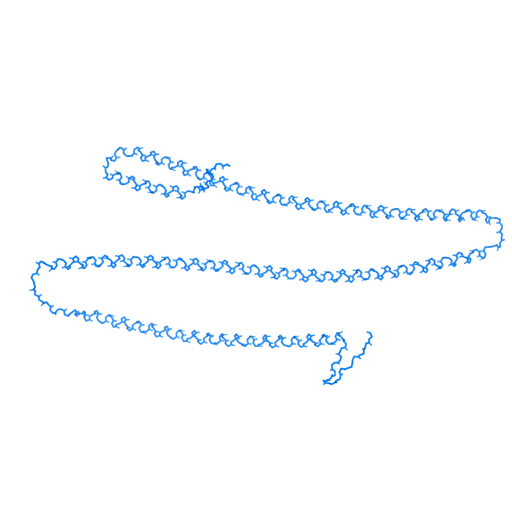
ATOM 1492 C CA . LYS A 1 184 ? -14.603 -7.473 0.013 1.00 97.56 184 LYS A CA 1
ATOM 1493 C C . LYS A 1 184 ? -14.489 -6.615 -1.247 1.00 97.56 184 LYS A C 1
ATOM 1495 O O . LYS A 1 184 ? -13.802 -6.996 -2.202 1.00 97.56 184 LYS A O 1
ATOM 1500 N N . LEU A 1 185 ? -15.126 -5.442 -1.256 1.00 97.56 185 LEU A N 1
ATOM 1501 C CA . LEU A 1 185 ? -15.024 -4.493 -2.363 1.00 97.56 185 LEU A CA 1
ATOM 1502 C C . LEU A 1 185 ? -13.587 -3.986 -2.529 1.00 97.56 185 LEU A C 1
ATOM 1504 O O . LEU A 1 185 ? -13.066 -3.998 -3.643 1.00 97.56 185 LEU A O 1
ATOM 1508 N N . ASN A 1 186 ? -12.922 -3.606 -1.437 1.00 96.12 186 ASN A N 1
ATOM 1509 C CA . ASN A 1 186 ? -11.528 -3.164 -1.458 1.00 96.12 186 ASN A CA 1
ATOM 1510 C C . ASN A 1 186 ? -10.593 -4.251 -1.991 1.00 96.12 186 ASN A C 1
ATOM 1512 O O . ASN A 1 186 ? -9.749 -3.973 -2.840 1.00 96.12 186 ASN A O 1
ATOM 1516 N N . GLN A 1 187 ? -10.770 -5.498 -1.551 1.00 97.69 187 GLN A N 1
ATOM 1517 C CA . GLN A 1 187 ? -9.989 -6.626 -2.056 1.00 97.69 187 GLN A CA 1
ATOM 1518 C C . GLN A 1 187 ? -10.204 -6.828 -3.563 1.00 97.69 187 GLN A C 1
ATOM 1520 O O . GLN A 1 187 ? -9.249 -7.041 -4.312 1.00 97.69 187 GLN A O 1
ATOM 1525 N N . THR A 1 188 ? -11.448 -6.707 -4.029 1.00 97.69 188 THR A N 1
ATOM 1526 C CA . THR A 1 188 ? -11.784 -6.817 -5.455 1.00 97.69 188 THR A CA 1
ATOM 1527 C C . THR A 1 188 ? -11.139 -5.696 -6.271 1.00 97.69 188 THR A C 1
ATOM 1529 O O . THR A 1 188 ? -10.518 -5.968 -7.298 1.00 97.69 188 THR A O 1
ATOM 1532 N N . LEU A 1 189 ? -11.232 -4.449 -5.804 1.00 97.25 189 LEU A N 1
ATOM 1533 C CA . LEU A 1 189 ? -10.608 -3.294 -6.453 1.00 97.25 189 LEU A CA 1
ATOM 1534 C C . LEU A 1 189 ? -9.083 -3.410 -6.471 1.00 97.25 189 LEU A C 1
ATOM 1536 O O . LEU A 1 189 ? -8.463 -3.111 -7.488 1.00 97.25 189 LEU A O 1
ATOM 1540 N N . HIS A 1 190 ? -8.478 -3.897 -5.387 1.00 97.12 190 HIS A N 1
ATOM 1541 C CA . HIS A 1 190 ? -7.044 -4.152 -5.338 1.00 97.12 190 HIS A CA 1
ATOM 1542 C C . HIS A 1 190 ? -6.625 -5.174 -6.400 1.00 97.12 190 HIS A C 1
ATOM 1544 O O . HIS A 1 190 ? -5.696 -4.922 -7.164 1.00 97.12 190 HIS A O 1
ATOM 1550 N N . ASN A 1 191 ? -7.348 -6.290 -6.509 1.00 96.75 191 ASN A N 1
ATOM 1551 C CA . ASN A 1 191 ? -7.074 -7.313 -7.518 1.00 96.75 191 ASN A CA 1
ATOM 1552 C C . ASN A 1 191 ? -7.235 -6.767 -8.947 1.00 96.75 191 ASN A C 1
ATOM 1554 O O . ASN A 1 191 ? -6.392 -7.027 -9.803 1.00 96.75 191 ASN A O 1
ATOM 1558 N N . GLN A 1 192 ? -8.280 -5.971 -9.203 1.00 97.69 192 GLN A N 1
ATOM 1559 C CA . GLN A 1 192 ? -8.483 -5.314 -10.499 1.00 97.69 192 GLN A CA 1
ATOM 1560 C C . GLN A 1 192 ? -7.359 -4.328 -10.827 1.00 97.69 192 GLN A C 1
ATOM 1562 O O . GLN A 1 192 ? -6.882 -4.299 -11.959 1.00 97.69 192 GLN A O 1
ATOM 1567 N N . TYR A 1 193 ? -6.910 -3.549 -9.842 1.00 97.06 193 TYR A N 1
ATOM 1568 C CA . TYR A 1 193 ? -5.796 -2.623 -10.001 1.00 97.06 193 TYR A CA 1
ATOM 1569 C C . TYR A 1 193 ? -4.493 -3.355 -10.336 1.00 97.06 193 TYR A C 1
ATOM 1571 O O . TYR A 1 193 ? -3.805 -2.957 -11.275 1.00 97.06 193 TYR A O 1
ATOM 1579 N N . GLN A 1 194 ? -4.170 -4.444 -9.627 1.00 97.62 194 GLN A N 1
ATOM 1580 C CA . GLN A 1 194 ? -2.976 -5.238 -9.932 1.00 97.62 194 GLN A CA 1
ATOM 1581 C C . GLN A 1 194 ? -3.050 -5.839 -11.335 1.00 97.62 194 GLN A C 1
ATOM 1583 O O . GLN A 1 194 ? -2.117 -5.683 -12.114 1.00 97.62 194 GLN A O 1
ATOM 1588 N N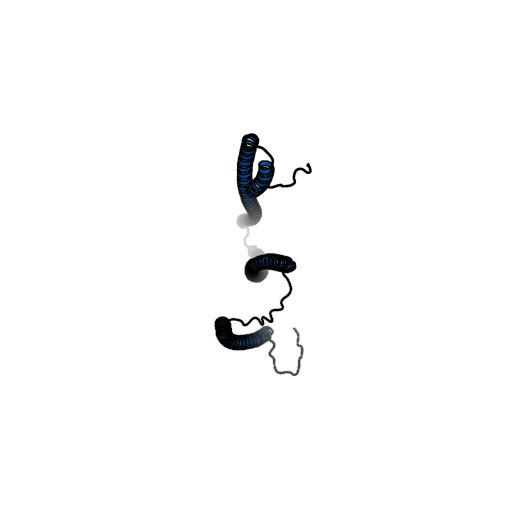 . HIS A 1 195 ? -4.195 -6.413 -11.710 1.00 97.75 195 HIS A N 1
ATOM 1589 C CA . HIS A 1 195 ? -4.392 -6.933 -13.060 1.00 97.75 195 HIS A CA 1
ATOM 1590 C C . HIS A 1 195 ? -4.235 -5.839 -14.133 1.00 97.75 195 HIS A C 1
ATOM 1592 O O . HIS A 1 195 ? -3.594 -6.052 -15.161 1.00 97.75 195 HIS A O 1
ATOM 1598 N N . ALA A 1 196 ? -4.799 -4.648 -13.910 1.00 97.50 196 ALA A N 1
ATOM 1599 C CA . ALA A 1 196 ? -4.656 -3.521 -14.830 1.00 97.50 196 ALA A CA 1
ATOM 1600 C C . ALA A 1 196 ? -3.198 -3.044 -14.936 1.00 97.50 196 ALA A C 1
ATOM 1602 O O . ALA A 1 196 ? -2.732 -2.721 -16.030 1.00 97.50 196 ALA A O 1
ATOM 1603 N N . LYS A 1 197 ? -2.467 -3.034 -13.818 1.00 97.12 197 LYS A N 1
ATOM 1604 C CA . LYS A 1 197 ? -1.040 -2.711 -13.774 1.00 97.12 197 LYS A CA 1
ATOM 1605 C C . LYS A 1 197 ? -0.214 -3.727 -14.564 1.00 97.12 197 LYS A C 1
ATOM 1607 O O . LYS A 1 197 ? 0.616 -3.316 -15.373 1.00 97.12 197 LYS A O 1
ATOM 1612 N N . ASP A 1 198 ? -0.462 -5.019 -14.383 1.00 97.12 198 ASP A N 1
ATOM 1613 C CA . ASP A 1 198 ? 0.238 -6.081 -15.113 1.00 97.12 198 ASP A CA 1
ATOM 1614 C C . ASP A 1 198 ? -0.030 -5.991 -16.618 1.00 97.12 198 ASP A C 1
ATOM 1616 O O . ASP A 1 198 ? 0.898 -6.064 -17.425 1.00 97.12 198 ASP A O 1
ATOM 1620 N N . LEU A 1 199 ? -1.283 -5.728 -17.004 1.00 98.12 199 LEU A N 1
ATOM 1621 C CA . LEU A 1 199 ? -1.655 -5.507 -18.400 1.00 98.12 199 LEU A CA 1
ATOM 1622 C C . LEU A 1 199 ? -0.950 -4.277 -18.994 1.00 98.12 199 LEU A C 1
ATOM 1624 O O . LEU A 1 199 ? -0.482 -4.322 -20.131 1.00 98.12 199 LEU A O 1
ATOM 1628 N N . ALA A 1 200 ? -0.841 -3.184 -18.232 1.00 96.94 200 ALA A N 1
ATOM 1629 C CA . ALA A 1 200 ? -0.117 -1.993 -18.664 1.00 96.94 200 ALA A CA 1
ATOM 1630 C C . ALA A 1 200 ? 1.374 -2.294 -18.876 1.00 96.94 200 ALA A C 1
ATOM 1632 O O . ALA A 1 200 ? 1.935 -1.911 -19.902 1.00 96.94 200 ALA A O 1
ATOM 1633 N N . ILE A 1 201 ? 2.004 -3.031 -17.957 1.00 97.56 201 ILE A N 1
ATOM 1634 C CA . ILE A 1 201 ? 3.400 -3.461 -18.096 1.00 97.56 201 ILE A CA 1
ATOM 1635 C C . ILE A 1 201 ? 3.565 -4.323 -19.354 1.00 97.56 201 ILE A C 1
ATOM 1637 O O . ILE A 1 201 ? 4.423 -4.013 -20.183 1.00 97.56 201 ILE A O 1
ATOM 1641 N N . ALA A 1 202 ? 2.717 -5.334 -19.550 1.00 97.06 202 ALA A N 1
ATOM 1642 C CA . ALA A 1 202 ? 2.752 -6.191 -20.734 1.00 97.06 202 ALA A CA 1
ATOM 1643 C C . ALA A 1 202 ? 2.603 -5.381 -22.035 1.00 97.06 202 ALA A C 1
ATOM 1645 O O . ALA A 1 202 ? 3.415 -5.519 -22.947 1.00 97.06 202 ALA A O 1
ATOM 1646 N N . SER A 1 203 ? 1.649 -4.447 -22.089 1.00 95.94 203 SER A N 1
ATOM 1647 C CA . SER A 1 203 ? 1.451 -3.574 -23.252 1.00 95.94 203 SER A CA 1
ATOM 1648 C C . SER A 1 203 ? 2.660 -2.668 -23.523 1.00 95.94 203 SER A C 1
ATOM 1650 O O . SER A 1 203 ? 3.057 -2.487 -24.676 1.00 95.94 203 SER A O 1
ATOM 1652 N N . THR A 1 204 ? 3.299 -2.121 -22.480 1.00 97.00 204 THR A N 1
ATOM 1653 C CA . THR A 1 204 ? 4.527 -1.325 -22.661 1.00 97.00 204 THR A CA 1
ATOM 1654 C C . THR A 1 204 ? 5.688 -2.165 -23.183 1.00 97.00 204 THR A C 1
ATOM 1656 O O . THR A 1 204 ? 6.484 -1.668 -23.980 1.00 97.00 204 THR A O 1
ATOM 1659 N N . PHE A 1 205 ? 5.780 -3.431 -22.771 1.00 97.25 205 PHE A N 1
ATOM 1660 C CA . PHE A 1 205 ? 6.781 -4.363 -23.270 1.00 97.25 205 PHE A CA 1
ATOM 1661 C C . PHE A 1 205 ? 6.546 -4.691 -24.750 1.00 97.25 205 PHE A C 1
ATOM 1663 O O . PHE A 1 205 ? 7.453 -4.500 -25.558 1.00 97.25 205 PHE A O 1
ATOM 1670 N N . GLU A 1 206 ? 5.319 -5.055 -25.130 1.00 96.69 206 GLU A N 1
ATOM 1671 C CA . GLU A 1 206 ? 4.950 -5.292 -26.533 1.00 96.69 206 GLU A CA 1
ATOM 1672 C C . GLU A 1 206 ? 5.236 -4.068 -27.411 1.00 96.69 206 GLU A C 1
ATOM 1674 O O . GLU A 1 206 ? 5.826 -4.189 -28.486 1.00 96.69 206 GLU A O 1
ATOM 1679 N N . LYS A 1 207 ? 4.885 -2.862 -26.942 1.00 97.69 207 LYS A N 1
ATOM 1680 C CA . LYS A 1 207 ? 5.182 -1.613 -27.655 1.00 97.69 207 LYS A CA 1
ATOM 1681 C C . LYS A 1 207 ? 6.681 -1.457 -27.921 1.00 97.69 207 LYS A C 1
ATOM 1683 O O . LYS A 1 207 ? 7.056 -1.143 -29.049 1.00 97.69 207 LYS A O 1
ATOM 1688 N N . ARG A 1 208 ? 7.532 -1.710 -26.920 1.00 96.00 208 ARG A N 1
ATOM 1689 C CA . ARG A 1 208 ? 8.994 -1.648 -27.083 1.00 96.00 208 ARG A CA 1
ATOM 1690 C C . ARG A 1 208 ? 9.501 -2.682 -28.085 1.00 96.00 208 ARG A C 1
ATOM 1692 O O . ARG A 1 208 ? 10.368 -2.357 -28.891 1.00 96.00 208 ARG A O 1
ATOM 1699 N N . GLU A 1 209 ? 8.957 -3.899 -28.084 1.00 97.81 209 GLU A N 1
ATOM 1700 C CA . GLU A 1 209 ? 9.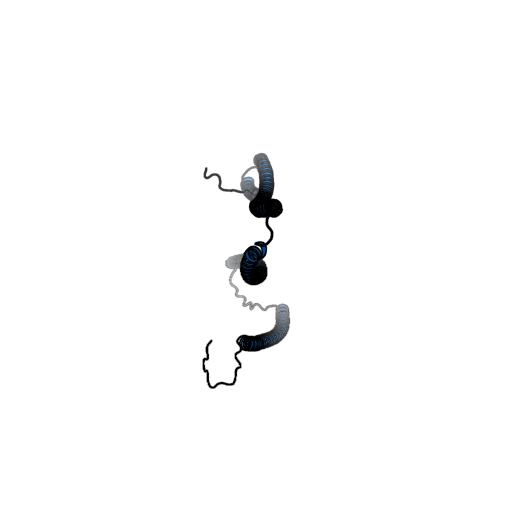328 -4.912 -29.080 1.00 97.81 209 GLU A CA 1
ATOM 1701 C C . GLU A 1 209 ? 8.964 -4.482 -30.507 1.00 97.81 209 GLU A C 1
ATOM 1703 O O . GLU A 1 209 ? 9.756 -4.665 -31.435 1.00 97.81 209 GLU A O 1
ATOM 1708 N N . TYR A 1 210 ? 7.779 -3.896 -30.702 1.00 98.00 210 TYR A N 1
ATOM 1709 C CA . TYR A 1 210 ? 7.377 -3.373 -32.008 1.00 98.00 210 TYR A CA 1
ATOM 1710 C C . TYR A 1 210 ? 8.237 -2.186 -32.443 1.00 98.00 210 TYR A C 1
ATOM 1712 O O . TYR A 1 210 ? 8.621 -2.114 -33.610 1.00 98.00 210 TYR A O 1
ATOM 1720 N N . GLU A 1 211 ? 8.583 -1.285 -31.525 1.00 97.75 211 GLU A N 1
ATOM 1721 C CA . GLU A 1 211 ? 9.498 -0.173 -31.794 1.00 97.75 211 GLU A CA 1
ATOM 1722 C C . GLU A 1 211 ? 10.891 -0.675 -32.195 1.00 97.75 211 GLU A C 1
ATOM 1724 O O . GLU A 1 211 ? 11.454 -0.180 -33.173 1.00 97.75 211 GLU A O 1
ATOM 1729 N N . ALA A 1 212 ? 11.410 -1.708 -31.524 1.00 97.56 212 ALA A N 1
ATOM 1730 C CA . ALA A 1 212 ? 12.678 -2.341 -31.879 1.00 97.56 212 ALA A CA 1
ATOM 1731 C C . ALA A 1 212 ? 12.635 -2.981 -33.278 1.00 97.56 212 ALA A C 1
ATOM 1733 O O . ALA A 1 212 ? 13.526 -2.743 -34.095 1.00 97.56 212 ALA A O 1
ATOM 1734 N N . LYS A 1 213 ? 11.566 -3.727 -33.603 1.00 97.81 213 LYS A N 1
ATOM 1735 C CA . LYS A 1 213 ? 11.360 -4.305 -34.946 1.00 97.81 213 LYS A CA 1
ATOM 1736 C C . LYS A 1 213 ? 11.260 -3.224 -36.023 1.00 97.81 213 LYS A C 1
ATOM 1738 O O . LYS A 1 213 ? 11.847 -3.365 -37.094 1.00 97.81 213 LYS A O 1
ATOM 1743 N N . LEU A 1 214 ? 10.543 -2.134 -35.746 1.00 98.00 214 LEU A N 1
ATOM 1744 C CA . LEU A 1 214 ? 10.410 -1.008 -36.669 1.00 98.00 214 LEU A CA 1
ATOM 1745 C C . LEU A 1 214 ? 11.757 -0.314 -36.899 1.00 98.00 214 LEU A C 1
ATOM 1747 O O . LEU A 1 214 ? 12.078 0.047 -38.030 1.00 98.00 214 LEU A O 1
ATOM 1751 N N . TYR A 1 215 ? 12.548 -0.130 -35.841 1.00 97.69 215 TYR A N 1
ATOM 1752 C CA . TYR A 1 215 ? 13.891 0.434 -35.939 1.00 97.69 215 TYR A CA 1
ATOM 1753 C C . TYR A 1 215 ? 14.805 -0.446 -36.802 1.00 97.69 215 TYR A C 1
ATOM 1755 O O . TYR A 1 215 ? 15.437 0.062 -37.729 1.00 97.69 215 TYR A O 1
ATOM 1763 N N . GLN A 1 216 ? 14.795 -1.764 -36.576 1.00 97.81 216 GLN A N 1
ATOM 1764 C CA . GLN A 1 216 ? 15.548 -2.718 -37.391 1.00 97.81 216 GLN A CA 1
ATOM 1765 C C . GLN A 1 216 ? 15.143 -2.643 -38.873 1.00 97.81 216 GLN A C 1
ATOM 1767 O O . GLN A 1 216 ? 16.004 -2.514 -39.741 1.00 97.81 216 GLN A O 1
ATOM 1772 N N . GLN A 1 217 ? 13.841 -2.635 -39.177 1.00 97.81 217 GLN A N 1
ATOM 1773 C CA . GLN A 1 217 ? 13.360 -2.511 -40.558 1.00 97.81 217 GLN A CA 1
ATOM 1774 C C . GLN A 1 217 ? 13.784 -1.194 -41.219 1.00 97.81 217 GLN A C 1
ATOM 1776 O O . GLN A 1 217 ? 14.147 -1.185 -42.394 1.00 97.81 217 GLN A O 1
ATOM 1781 N N . LYS A 1 218 ? 13.771 -0.075 -40.482 1.00 97.38 218 LYS A N 1
ATOM 1782 C CA . LYS A 1 218 ? 14.260 1.214 -40.996 1.00 97.38 218 LYS A CA 1
ATOM 1783 C C . LYS A 1 218 ? 15.751 1.164 -41.326 1.00 97.38 218 LYS A C 1
ATOM 1785 O O . LYS A 1 218 ? 16.159 1.699 -42.355 1.00 97.38 218 LYS A O 1
ATOM 1790 N N . GLN A 1 219 ? 16.553 0.514 -40.486 1.00 97.44 219 GLN A N 1
ATOM 1791 C CA . GLN A 1 219 ? 17.983 0.340 -40.730 1.00 97.44 219 GLN A CA 1
ATOM 1792 C C . GLN A 1 219 ? 18.244 -0.532 -41.968 1.00 97.44 219 GLN A C 1
ATOM 1794 O O . GLN A 1 219 ? 19.079 -0.184 -42.804 1.00 97.44 219 GLN A O 1
ATOM 1799 N N . GLU A 1 220 ? 17.501 -1.630 -42.123 1.00 97.38 220 GLU A N 1
ATOM 1800 C CA . GLU A 1 220 ? 17.568 -2.491 -43.309 1.00 97.38 220 GLU A CA 1
ATOM 1801 C C . GLU A 1 220 ? 17.162 -1.733 -44.579 1.00 97.38 220 GLU A C 1
ATOM 1803 O O . GLU A 1 220 ? 17.874 -1.799 -45.583 1.00 97.38 220 GLU A O 1
ATOM 1808 N N . PHE A 1 221 ? 16.076 -0.954 -44.528 1.00 97.62 221 PHE A N 1
ATOM 1809 C CA . PHE A 1 221 ? 15.643 -0.106 -45.639 1.00 97.62 221 PHE A CA 1
ATOM 1810 C C . PHE A 1 221 ? 16.734 0.887 -46.045 1.00 97.62 221 PHE A C 1
ATOM 1812 O O . PHE A 1 221 ? 17.084 0.960 -47.220 1.00 97.62 221 PHE A O 1
ATOM 1819 N N . HIS A 1 222 ? 17.328 1.588 -45.078 1.00 96.94 222 HIS A N 1
ATOM 1820 C CA . HIS A 1 222 ? 18.408 2.532 -45.350 1.00 96.94 222 HIS A CA 1
ATOM 1821 C C . HIS A 1 222 ? 19.651 1.837 -45.936 1.00 96.94 222 HIS A C 1
ATOM 1823 O O . HIS A 1 222 ? 20.279 2.341 -46.866 1.00 96.94 222 HIS A O 1
ATOM 1829 N N . SER A 1 223 ? 19.982 0.629 -45.462 1.00 96.44 223 SER A N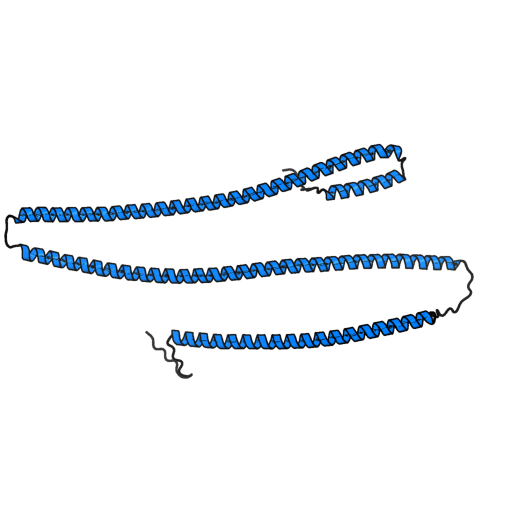 1
ATOM 1830 C CA . SER A 1 223 ? 21.049 -0.191 -46.051 1.00 96.44 223 SER A CA 1
ATOM 1831 C C . SER A 1 223 ? 20.758 -0.556 -47.511 1.00 96.44 223 SER A C 1
ATOM 1833 O O . SER A 1 223 ? 21.647 -0.465 -48.361 1.00 96.44 223 SER A O 1
ATOM 1835 N N . LEU A 1 224 ? 19.519 -0.950 -47.824 1.00 96.69 224 LEU A N 1
ATOM 1836 C CA . LEU A 1 224 ? 19.087 -1.250 -49.191 1.00 96.69 224 LEU A CA 1
ATOM 1837 C C . LEU A 1 224 ? 19.110 -0.005 -50.082 1.00 96.69 224 LEU A C 1
ATOM 1839 O O . LEU A 1 224 ? 19.579 -0.085 -51.214 1.00 96.69 224 LEU A O 1
ATOM 1843 N N . GLU A 1 225 ? 18.650 1.135 -49.575 1.00 97.00 225 GLU A N 1
ATOM 1844 C CA . GLU A 1 225 ? 18.663 2.417 -50.281 1.00 97.00 225 GLU A CA 1
ATOM 1845 C C . GLU A 1 225 ? 20.094 2.839 -50.639 1.00 97.00 225 GLU A C 1
ATOM 1847 O O . GLU A 1 225 ? 20.374 3.182 -51.789 1.00 97.00 225 GLU A O 1
ATOM 1852 N N . ASN A 1 226 ? 21.034 2.692 -49.702 1.00 95.31 226 ASN A N 1
ATOM 1853 C CA . ASN A 1 226 ? 22.453 2.946 -49.946 1.00 95.31 226 ASN A CA 1
ATOM 1854 C C . ASN A 1 226 ? 23.029 1.996 -51.008 1.00 95.31 226 ASN A C 1
ATOM 1856 O O . ASN A 1 226 ? 23.713 2.439 -51.932 1.00 95.31 226 ASN A O 1
ATOM 1860 N N . LYS A 1 227 ? 22.715 0.693 -50.938 1.00 95.75 227 LYS A N 1
ATOM 1861 C CA . LYS A 1 227 ? 23.122 -0.283 -51.969 1.00 95.75 227 LYS A CA 1
ATOM 1862 C C . LYS A 1 227 ? 22.548 0.069 -53.340 1.00 95.75 227 LYS A C 1
ATOM 1864 O O . LYS A 1 227 ? 23.264 -0.010 -54.336 1.00 95.75 227 LYS A O 1
ATOM 1869 N N . PHE A 1 228 ? 21.285 0.482 -53.399 1.00 95.94 228 PHE A N 1
ATOM 1870 C CA . PHE A 1 228 ? 20.639 0.921 -54.632 1.00 95.94 228 PHE A CA 1
ATOM 1871 C C . PHE A 1 228 ? 21.313 2.171 -55.204 1.00 95.94 228 PHE A C 1
ATOM 1873 O O . PHE A 1 228 ? 21.588 2.221 -56.402 1.00 95.94 228 PHE A O 1
ATOM 1880 N N . HIS A 1 229 ? 21.638 3.155 -54.362 1.00 94.38 229 HIS A N 1
ATOM 1881 C CA . HIS A 1 229 ? 22.356 4.355 -54.782 1.00 94.38 229 HIS A CA 1
ATOM 1882 C C . HIS A 1 229 ? 23.741 4.021 -55.355 1.00 94.38 229 HIS A C 1
ATOM 1884 O O . HIS A 1 229 ? 24.093 4.502 -56.432 1.00 94.38 229 HIS A O 1
ATOM 1890 N N . MET A 1 230 ? 24.492 3.136 -54.692 1.00 92.75 230 MET A N 1
ATOM 1891 C CA . MET A 1 230 ? 25.793 2.658 -55.175 1.00 92.75 230 MET A CA 1
ATOM 1892 C C . MET A 1 230 ? 25.677 1.907 -56.505 1.00 92.75 230 MET A C 1
ATOM 1894 O O . MET A 1 230 ? 26.442 2.178 -57.430 1.00 92.75 230 MET A O 1
ATOM 1898 N N . LEU A 1 231 ? 24.693 1.011 -56.640 1.00 92.81 231 LEU A N 1
ATOM 1899 C CA . LEU A 1 231 ? 24.420 0.311 -57.898 1.00 92.81 231 LEU A CA 1
ATOM 1900 C C . LEU A 1 231 ? 24.078 1.296 -59.017 1.00 92.81 231 LEU A C 1
ATOM 1902 O O . LEU A 1 231 ? 24.664 1.216 -60.094 1.00 92.81 231 LEU A O 1
ATOM 1906 N N . LYS A 1 232 ? 23.194 2.263 -58.752 1.00 93.12 232 LYS A N 1
ATOM 1907 C CA . LYS A 1 232 ? 22.824 3.313 -59.705 1.00 93.12 232 LYS A CA 1
ATOM 1908 C C . LYS A 1 232 ? 24.041 4.124 -60.153 1.00 93.12 232 LYS A C 1
ATOM 1910 O O . LYS A 1 232 ? 24.190 4.357 -61.348 1.00 93.12 232 LYS A O 1
ATOM 1915 N N . LYS A 1 233 ? 24.919 4.511 -59.222 1.00 90.06 233 LYS A N 1
ATOM 1916 C CA . LYS A 1 233 ? 26.163 5.227 -59.526 1.00 90.06 233 LYS A CA 1
ATOM 1917 C C . LYS A 1 233 ? 27.099 4.384 -60.399 1.00 90.06 233 LYS A C 1
ATOM 1919 O O . LYS A 1 233 ? 27.519 4.853 -61.447 1.00 90.06 233 LYS A O 1
ATOM 1924 N N . SER A 1 234 ? 27.321 3.117 -60.038 1.00 85.44 234 SER A N 1
ATOM 1925 C CA . SER A 1 234 ? 28.167 2.199 -60.817 1.00 85.44 234 SER A CA 1
ATOM 1926 C C . SER A 1 234 ? 27.621 1.910 -62.223 1.00 85.44 234 SER A C 1
ATOM 1928 O O . SER A 1 234 ? 28.381 1.664 -63.157 1.00 85.44 234 SER A O 1
ATOM 1930 N N . LEU A 1 235 ? 26.295 1.934 -62.396 1.00 80.69 235 LEU A N 1
ATOM 1931 C CA . LEU A 1 235 ? 25.647 1.764 -63.694 1.00 80.69 235 LEU A CA 1
ATOM 1932 C C . LEU A 1 235 ? 25.795 3.023 -64.560 1.00 80.69 235 LEU A C 1
ATOM 1934 O O . LEU A 1 235 ? 26.020 2.909 -65.762 1.00 80.69 235 LEU A O 1
ATOM 1938 N N . LEU A 1 236 ? 25.710 4.208 -63.946 1.00 79.62 236 LEU A N 1
ATOM 1939 C CA . LEU A 1 236 ? 25.956 5.482 -64.618 1.00 79.62 236 LEU A CA 1
ATOM 1940 C C . LEU A 1 236 ? 27.417 5.583 -65.089 1.00 79.62 236 LEU A C 1
ATOM 1942 O O . LEU A 1 236 ? 27.653 5.877 -66.256 1.00 79.62 236 LEU A O 1
ATOM 1946 N N . GLU A 1 237 ? 28.379 5.223 -64.236 1.00 77.44 237 GLU A N 1
ATOM 1947 C CA . GLU A 1 237 ? 29.813 5.184 -64.574 1.00 77.44 237 GLU A CA 1
ATOM 1948 C C . GLU A 1 237 ? 30.094 4.230 -65.753 1.00 77.44 237 GLU A C 1
ATOM 1950 O O . GLU A 1 237 ? 30.752 4.608 -66.718 1.00 77.44 237 GLU A O 1
ATOM 1955 N N . LYS A 1 238 ? 29.483 3.035 -65.770 1.00 68.50 238 LYS A N 1
ATOM 1956 C CA . LYS A 1 238 ? 29.582 2.102 -66.913 1.00 68.50 238 LYS A CA 1
ATOM 1957 C C . LYS A 1 238 ? 28.937 2.627 -68.200 1.00 68.50 238 LYS A C 1
ATOM 1959 O O . LYS A 1 238 ? 29.362 2.248 -69.290 1.00 68.50 238 LYS A O 1
ATOM 1964 N N . SER A 1 239 ? 27.906 3.467 -68.095 1.00 57.59 239 SER A N 1
ATOM 1965 C CA . SER A 1 239 ? 27.296 4.116 -69.261 1.00 57.59 239 SER A CA 1
ATOM 1966 C C . SER A 1 239 ? 28.166 5.251 -69.814 1.00 57.59 239 SER A C 1
ATOM 1968 O O . SER A 1 239 ? 28.231 5.433 -71.029 1.00 57.59 239 SER A O 1
ATOM 1970 N N . GLU A 1 240 ? 28.921 5.947 -68.964 1.00 53.59 240 GLU A N 1
ATOM 1971 C CA . GLU A 1 240 ? 29.886 6.969 -69.386 1.00 53.59 240 GLU A CA 1
ATOM 1972 C C . GLU A 1 240 ? 31.153 6.345 -70.000 1.00 53.59 240 GLU A C 1
ATOM 1974 O O . GLU A 1 240 ? 31.671 6.864 -70.991 1.00 53.59 240 GLU A O 1
ATOM 1979 N N . ASP A 1 241 ? 31.574 5.165 -69.534 1.00 48.69 241 ASP A N 1
ATOM 1980 C CA . ASP A 1 241 ? 32.648 4.377 -70.162 1.00 48.69 241 ASP A CA 1
ATOM 1981 C C . ASP A 1 241 ? 32.265 3.828 -71.552 1.00 48.69 241 ASP A C 1
ATOM 1983 O O . ASP A 1 241 ? 33.131 3.551 -72.387 1.00 48.69 241 ASP A O 1
ATOM 1987 N N . SER A 1 242 ? 30.965 3.726 -71.851 1.00 47.59 242 SER A N 1
ATOM 1988 C CA . SER A 1 242 ? 30.461 3.321 -73.171 1.00 47.59 242 SER A CA 1
ATOM 1989 C C . SER A 1 242 ? 30.413 4.459 -74.204 1.00 47.59 242 SER A C 1
ATOM 1991 O O . SER A 1 242 ? 30.213 4.202 -75.389 1.00 47.59 242 SER A O 1
ATOM 1993 N N . ALA A 1 243 ? 30.691 5.709 -73.810 1.00 45.38 243 ALA A N 1
ATOM 1994 C CA . ALA A 1 243 ? 30.713 6.860 -74.719 1.00 45.38 243 ALA A CA 1
ATOM 1995 C C . ALA A 1 243 ? 32.031 7.021 -75.515 1.00 45.38 243 ALA A C 1
ATOM 1997 O O . ALA A 1 243 ? 32.187 7.993 -76.256 1.00 45.38 243 ALA A O 1
ATOM 1998 N N . LYS A 1 244 ? 32.985 6.083 -75.391 1.00 44.81 244 LYS A N 1
ATOM 1999 C CA . LYS A 1 244 ? 34.268 6.096 -76.127 1.00 44.81 244 LYS A CA 1
ATOM 2000 C C . LYS A 1 244 ? 34.488 4.938 -77.099 1.00 44.81 244 LYS A C 1
ATOM 2002 O O . LYS A 1 244 ? 35.558 4.879 -77.694 1.00 44.81 244 LYS A O 1
ATOM 2007 N N . ASN A 1 245 ? 33.508 4.065 -77.320 1.00 38.66 245 ASN A N 1
ATOM 2008 C CA . ASN A 1 245 ? 33.623 3.021 -78.337 1.00 38.66 245 ASN A CA 1
ATOM 2009 C C . ASN A 1 245 ? 32.457 3.067 -79.322 1.00 38.66 245 ASN A C 1
ATOM 2011 O O . ASN A 1 245 ? 31.291 3.154 -78.945 1.00 38.66 245 ASN A O 1
ATOM 2015 N N . GLU A 1 246 ? 32.830 3.050 -80.600 1.00 38.16 246 GLU A N 1
ATOM 2016 C CA . GLU A 1 246 ? 31.965 3.085 -81.768 1.00 38.16 246 GLU A CA 1
ATOM 2017 C C . GLU A 1 246 ? 30.781 2.119 -81.671 1.00 38.16 246 GLU A C 1
ATOM 2019 O O . GLU A 1 246 ? 30.910 0.942 -81.334 1.00 38.16 246 GLU A O 1
ATOM 2024 N N . TYR A 1 247 ? 29.623 2.645 -82.065 1.00 37.94 247 TYR A N 1
ATOM 2025 C CA . TYR A 1 247 ? 28.405 1.909 -82.356 1.00 37.94 247 TYR A CA 1
ATOM 2026 C C . TYR A 1 247 ? 28.672 0.660 -83.217 1.00 37.94 247 TYR A C 1
ATOM 2028 O O . TYR A 1 247 ? 28.985 0.747 -84.404 1.00 37.94 247 TYR A O 1
ATOM 2036 N N . LYS A 1 248 ? 28.385 -0.509 -82.647 1.00 41.09 248 LYS A N 1
ATOM 2037 C CA . LYS A 1 248 ? 27.778 -1.641 -83.355 1.00 41.09 248 LYS A CA 1
ATOM 2038 C C . LYS A 1 248 ? 26.607 -2.111 -82.502 1.00 41.09 248 LYS A C 1
ATOM 2040 O O . LYS A 1 248 ? 26.839 -2.360 -81.326 1.00 41.09 248 LYS A O 1
ATOM 2045 N N . PRO A 1 249 ? 25.380 -2.217 -83.036 1.00 44.22 249 PRO A N 1
ATOM 2046 C CA . PRO A 1 249 ? 24.245 -2.686 -82.256 1.00 44.22 249 PRO A CA 1
ATOM 2047 C C . PRO A 1 249 ? 24.344 -4.209 -82.083 1.00 44.22 249 PRO A C 1
ATOM 2049 O O . PRO A 1 249 ? 24.313 -4.921 -83.089 1.00 44.22 249 PRO A O 1
ATOM 2052 N N . PRO A 1 250 ? 24.437 -4.745 -80.855 1.00 43.31 250 PRO A N 1
ATOM 2053 C CA . PRO A 1 250 ? 24.158 -6.145 -80.609 1.00 43.31 250 PRO A CA 1
ATOM 2054 C C . PRO A 1 250 ? 22.674 -6.246 -80.256 1.00 43.31 250 PRO A C 1
ATOM 2056 O O . PRO A 1 250 ? 22.213 -5.697 -79.255 1.00 43.31 250 PRO A O 1
ATOM 2059 N N . GLU A 1 251 ? 21.911 -6.965 -81.071 1.00 48.19 251 GLU A N 1
ATOM 2060 C CA . GLU A 1 251 ? 20.628 -7.520 -80.647 1.00 48.19 251 GLU A CA 1
ATOM 2061 C C . GLU A 1 251 ? 20.875 -8.614 -79.592 1.00 48.19 251 GLU A C 1
ATOM 2063 O O . GLU A 1 251 ? 20.656 -9.799 -79.827 1.00 48.19 251 GLU A O 1
ATOM 2068 N N . GLU A 1 252 ? 21.351 -8.242 -78.406 1.00 43.59 252 GLU A N 1
ATOM 2069 C CA . GLU A 1 252 ? 21.412 -9.149 -77.264 1.00 43.59 252 GLU A CA 1
ATOM 2070 C C . GLU A 1 252 ? 20.069 -9.103 -76.541 1.00 43.59 252 GLU A C 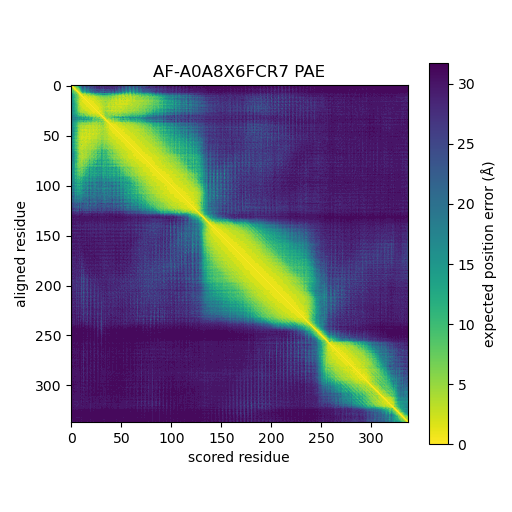1
ATOM 2072 O O . GLU A 1 252 ? 19.852 -8.414 -75.544 1.00 43.59 252 GLU A O 1
ATOM 2077 N N . LYS A 1 253 ? 19.128 -9.897 -77.060 1.00 48.50 253 LYS A N 1
ATOM 2078 C CA . LYS A 1 253 ? 18.131 -10.516 -76.189 1.00 48.50 253 LYS A CA 1
ATOM 2079 C C . LYS A 1 253 ? 18.913 -11.266 -75.114 1.00 48.50 253 LYS A C 1
ATOM 2081 O O . LYS A 1 253 ? 19.549 -12.272 -75.416 1.00 48.50 253 LYS A O 1
ATOM 2086 N N . TYR A 1 254 ? 18.878 -10.766 -73.882 1.00 47.09 254 TYR A N 1
ATOM 2087 C CA . TYR A 1 254 ? 19.359 -11.479 -72.703 1.00 47.09 254 TYR A CA 1
ATOM 2088 C C . TYR A 1 254 ? 18.596 -12.803 -72.584 1.00 47.09 254 TYR A C 1
ATOM 2090 O O . TYR A 1 254 ? 17.524 -12.871 -71.983 1.00 47.09 254 TYR A O 1
ATOM 2098 N N . TYR A 1 255 ? 19.123 -13.866 -73.185 1.00 45.78 255 TYR A N 1
ATOM 2099 C CA . TYR A 1 255 ? 18.716 -15.215 -72.842 1.00 45.78 255 TYR A CA 1
ATOM 2100 C C . TYR A 1 255 ? 19.315 -15.499 -71.464 1.00 45.78 255 TYR A C 1
ATOM 2102 O O . TYR A 1 255 ? 20.527 -15.644 -71.314 1.00 45.78 255 TYR A O 1
ATOM 2110 N N . LEU A 1 256 ? 18.465 -15.529 -70.434 1.00 53.00 256 LEU A N 1
ATOM 2111 C CA . LEU A 1 256 ? 18.795 -16.227 -69.194 1.00 53.00 256 LEU A CA 1
ATOM 2112 C C . LEU A 1 256 ? 19.222 -17.649 -69.591 1.00 53.00 256 LEU A C 1
ATOM 2114 O O . LEU A 1 256 ? 18.497 -18.301 -70.343 1.00 53.00 256 LEU A O 1
ATOM 2118 N N . SER A 1 257 ? 20.395 -18.099 -69.132 1.00 67.06 257 SER A N 1
ATOM 2119 C CA . SER A 1 257 ? 20.874 -19.472 -69.355 1.00 67.06 257 SER A CA 1
ATOM 2120 C C . SER A 1 257 ? 19.759 -20.475 -69.035 1.00 67.06 257 SER A C 1
ATOM 2122 O O . SER A 1 257 ? 19.024 -20.288 -68.063 1.00 67.06 257 SER A O 1
ATOM 2124 N N . GLU A 1 258 ? 19.624 -21.532 -69.837 1.00 70.81 258 GLU A N 1
ATOM 2125 C CA . GLU A 1 258 ? 18.602 -22.575 -69.662 1.00 70.81 258 GLU A CA 1
ATOM 2126 C C . GLU A 1 258 ? 18.638 -23.178 -68.242 1.00 70.81 258 GLU A C 1
ATOM 2128 O O . GLU A 1 258 ? 17.602 -23.482 -67.653 1.00 70.81 258 GLU A O 1
ATOM 2133 N N . GLU A 1 259 ? 19.823 -23.230 -67.628 1.00 71.56 259 GLU A N 1
ATOM 2134 C CA . GLU A 1 259 ? 20.016 -23.613 -66.224 1.00 71.56 259 GLU A CA 1
ATOM 2135 C C . GLU A 1 259 ? 19.400 -22.616 -65.235 1.00 71.56 259 GLU A C 1
ATOM 2137 O O . GLU A 1 259 ? 18.721 -23.023 -64.291 1.00 71.56 259 GLU A O 1
ATOM 2142 N N . SER A 1 260 ? 19.574 -21.311 -65.461 1.00 72.19 260 SER A N 1
ATOM 2143 C CA . SER A 1 260 ? 18.968 -20.266 -64.628 1.00 72.19 260 SER A CA 1
ATOM 2144 C C . SER A 1 260 ? 17.446 -20.273 -64.747 1.00 72.19 260 SER A C 1
ATOM 2146 O O . SER A 1 260 ? 16.752 -20.072 -63.751 1.00 72.19 260 SER A O 1
ATOM 2148 N N . LEU A 1 261 ? 16.915 -20.542 -65.945 1.00 79.31 261 LEU A N 1
ATOM 2149 C CA . LEU A 1 261 ? 15.476 -20.668 -66.166 1.00 79.31 261 LEU A CA 1
ATOM 2150 C C . LEU A 1 261 ? 14.904 -21.893 -65.441 1.00 79.31 261 LEU A C 1
ATOM 2152 O O . LEU A 1 261 ? 13.874 -21.783 -64.779 1.00 79.31 261 LEU A O 1
ATOM 2156 N N . ASN A 1 262 ? 15.594 -23.033 -65.504 1.00 83.75 262 ASN A N 1
ATOM 2157 C CA . ASN A 1 262 ? 15.203 -24.240 -64.777 1.00 83.75 262 ASN A CA 1
ATOM 2158 C C . ASN A 1 262 ? 15.271 -24.046 -63.254 1.00 83.75 262 ASN A C 1
ATOM 2160 O O . ASN A 1 262 ? 14.366 -24.488 -62.545 1.00 83.75 262 ASN A O 1
ATOM 2164 N N . PHE A 1 263 ? 16.281 -23.331 -62.749 1.00 87.38 263 PHE A N 1
ATOM 2165 C CA . PHE A 1 263 ? 16.384 -22.983 -61.331 1.00 87.38 263 PHE A CA 1
ATOM 2166 C C . PHE A 1 263 ? 15.223 -22.088 -60.875 1.00 87.38 263 PHE A C 1
ATOM 2168 O O . PHE A 1 263 ? 14.562 -22.397 -59.886 1.00 87.38 263 PHE A O 1
ATOM 2175 N N . LEU A 1 264 ? 14.912 -21.031 -61.634 1.00 86.88 264 LEU A N 1
ATOM 2176 C CA . LEU A 1 264 ? 13.768 -20.149 -61.375 1.00 86.88 264 LEU A CA 1
ATOM 2177 C C . LEU A 1 264 ? 12.433 -20.904 -61.424 1.00 86.88 264 LEU A C 1
ATOM 2179 O O . LEU A 1 264 ? 11.553 -20.661 -60.598 1.00 86.88 264 LEU A O 1
ATOM 2183 N N . LEU A 1 265 ? 12.278 -21.849 -62.354 1.00 88.44 265 LEU A N 1
ATOM 2184 C CA . LEU A 1 265 ? 11.084 -22.688 -62.450 1.00 88.44 265 LEU A CA 1
ATOM 2185 C C . LEU A 1 265 ? 10.957 -23.623 -61.236 1.00 88.44 265 LEU A C 1
ATOM 2187 O O . LEU A 1 265 ? 9.874 -23.773 -60.667 1.00 88.44 265 LEU A O 1
ATOM 2191 N N . GLN A 1 266 ? 12.062 -24.225 -60.795 1.00 89.62 266 GLN A N 1
ATOM 2192 C CA . GLN A 1 266 ? 12.094 -25.067 -59.601 1.00 89.62 266 GLN A CA 1
ATOM 2193 C C . GLN A 1 266 ? 11.808 -24.253 -58.331 1.00 89.62 266 GLN A C 1
ATOM 2195 O O . GLN A 1 266 ? 11.037 -24.689 -57.473 1.00 89.62 266 GLN A O 1
ATOM 2200 N N . GLU A 1 267 ? 12.369 -23.049 -58.223 1.00 91.50 267 GLU A N 1
ATOM 2201 C CA . GLU A 1 267 ? 12.085 -22.115 -57.137 1.00 91.50 267 GLU A CA 1
ATOM 2202 C C . GLU A 1 267 ? 10.606 -21.710 -57.134 1.00 91.50 267 GLU A C 1
ATOM 2204 O O . GLU A 1 267 ? 9.949 -21.769 -56.091 1.00 91.50 267 GLU A O 1
ATOM 2209 N N . GLN A 1 268 ? 10.030 -21.419 -58.303 1.00 92.25 268 GLN A N 1
ATOM 2210 C CA . GLN A 1 268 ? 8.603 -21.148 -58.449 1.00 92.25 268 GLN A CA 1
ATOM 2211 C C . GLN A 1 268 ? 7.751 -22.342 -57.993 1.00 92.25 268 GLN A C 1
ATOM 2213 O O . GLN A 1 268 ? 6.761 -22.157 -57.279 1.00 92.25 268 GLN A O 1
ATOM 2218 N N . HIS A 1 269 ? 8.128 -23.572 -58.351 1.00 94.00 269 HIS A N 1
ATOM 2219 C CA . HIS A 1 269 ? 7.442 -24.778 -57.888 1.00 94.00 269 HIS A CA 1
ATOM 2220 C C . HIS A 1 269 ? 7.524 -24.944 -56.365 1.00 94.00 269 HIS A C 1
ATOM 2222 O O . HIS A 1 269 ? 6.504 -25.228 -55.730 1.00 94.00 269 HIS A O 1
ATOM 2228 N N . ASN A 1 270 ? 8.690 -24.704 -55.764 1.00 91.62 270 ASN A N 1
ATOM 2229 C CA . ASN A 1 270 ? 8.887 -24.774 -54.315 1.00 91.62 270 ASN A CA 1
ATOM 2230 C C . ASN A 1 270 ? 8.063 -23.713 -53.574 1.00 91.62 270 ASN A C 1
ATOM 2232 O O . ASN A 1 270 ? 7.382 -24.019 -52.590 1.00 91.62 270 ASN A O 1
ATOM 2236 N N . LEU A 1 271 ? 8.062 -22.476 -54.073 1.00 92.56 271 LEU A N 1
ATOM 2237 C CA . LEU A 1 271 ? 7.243 -21.395 -53.531 1.00 92.56 271 LEU A CA 1
ATOM 2238 C C . LEU A 1 271 ? 5.755 -21.719 -53.656 1.00 92.56 271 LEU A C 1
ATOM 2240 O O . LEU A 1 271 ? 5.010 -21.552 -52.692 1.00 92.56 271 LEU A O 1
ATOM 2244 N N . LYS A 1 272 ? 5.319 -22.276 -54.790 1.00 95.12 272 LYS A N 1
ATOM 2245 C CA . LYS A 1 272 ? 3.929 -22.699 -54.997 1.00 95.12 272 LYS A CA 1
ATOM 2246 C C . LYS A 1 272 ? 3.510 -23.804 -54.023 1.00 95.12 272 LYS A C 1
ATOM 2248 O O . LYS A 1 272 ? 2.409 -23.745 -53.477 1.00 95.12 272 LYS A O 1
ATOM 2253 N N . GLN A 1 273 ? 4.386 -24.771 -53.740 1.00 92.50 273 GLN A N 1
ATOM 2254 C CA . GLN A 1 273 ? 4.138 -25.779 -52.703 1.00 92.50 273 GLN A CA 1
ATOM 2255 C C . GLN A 1 273 ? 4.049 -25.153 -51.306 1.00 92.50 273 GLN A C 1
ATOM 2257 O O . GLN A 1 273 ? 3.161 -25.510 -50.533 1.00 92.50 273 GLN A O 1
ATOM 2262 N N . LYS A 1 274 ? 4.931 -24.201 -50.979 1.00 93.50 274 LYS A N 1
ATOM 2263 C CA . LYS A 1 274 ? 4.918 -23.504 -49.685 1.00 93.50 274 LYS A CA 1
ATOM 2264 C C . LYS A 1 274 ? 3.641 -22.682 -49.498 1.00 93.50 274 LYS A C 1
ATOM 2266 O O . LYS A 1 274 ? 3.019 -22.769 -48.444 1.00 93.50 274 LYS A O 1
ATOM 2271 N N . VAL A 1 275 ? 3.203 -21.966 -50.534 1.00 93.06 275 VAL A N 1
ATOM 2272 C CA . VAL A 1 275 ? 1.923 -21.241 -50.545 1.00 93.06 275 VAL A CA 1
ATOM 2273 C C . VAL A 1 275 ? 0.752 -22.205 -50.350 1.00 93.06 275 VAL A C 1
ATOM 2275 O O . VAL A 1 275 ? -0.119 -21.933 -49.530 1.00 93.06 275 VAL A O 1
ATOM 2278 N N . SER A 1 276 ? 0.752 -23.360 -51.023 1.00 93.12 276 SER A N 1
ATOM 2279 C CA . SER A 1 276 ? -0.299 -24.370 -50.848 1.00 93.12 276 SER A CA 1
ATOM 2280 C C . SER A 1 276 ? -0.359 -24.912 -49.412 1.00 93.12 276 SER A C 1
ATOM 2282 O O . SER A 1 276 ? -1.450 -25.008 -48.851 1.00 93.12 276 SER A O 1
ATOM 2284 N N . LYS A 1 277 ? 0.791 -25.187 -48.777 1.00 93.31 277 LYS A N 1
ATOM 2285 C CA . LYS A 1 277 ? 0.858 -25.606 -47.363 1.00 93.31 277 LYS A CA 1
ATOM 2286 C C . LYS A 1 277 ? 0.311 -24.531 -46.421 1.00 93.31 277 LYS A C 1
ATOM 2288 O O . LYS A 1 277 ? -0.572 -24.821 -45.618 1.00 93.31 277 LYS A O 1
ATOM 2293 N N . LEU A 1 278 ? 0.756 -23.284 -46.584 1.00 92.88 278 LEU A N 1
ATOM 2294 C CA . LEU A 1 278 ? 0.272 -22.152 -45.784 1.00 92.88 278 LEU A CA 1
ATOM 2295 C C . LEU A 1 278 ? -1.234 -21.919 -45.965 1.00 92.88 278 LEU A C 1
ATOM 2297 O O . LEU A 1 278 ? -1.930 -21.563 -45.019 1.00 92.88 278 LEU A O 1
ATOM 2301 N N . GLN A 1 279 ? -1.767 -22.153 -47.164 1.00 92.56 279 GLN A N 1
ATOM 2302 C CA . GLN A 1 279 ? -3.198 -22.033 -47.432 1.00 92.56 279 GLN A CA 1
ATOM 2303 C C . GLN A 1 279 ? -4.014 -23.117 -46.709 1.00 92.56 279 GLN A C 1
ATOM 2305 O O . GLN A 1 279 ? -5.100 -22.829 -46.200 1.00 92.56 279 GLN A O 1
ATOM 2310 N N . VAL A 1 280 ? -3.480 -24.340 -46.602 1.00 93.00 280 VAL A N 1
ATOM 2311 C CA . VAL A 1 280 ? -4.081 -25.416 -45.796 1.00 93.00 280 VAL A CA 1
ATOM 2312 C C . VAL A 1 280 ? -4.031 -25.068 -44.308 1.00 93.00 280 VAL A C 1
ATOM 2314 O O . VAL A 1 280 ? -5.059 -25.161 -43.637 1.00 93.00 280 VAL A O 1
ATOM 2317 N N . GLU A 1 281 ? -2.896 -24.593 -43.796 1.00 92.31 281 GLU A N 1
ATOM 2318 C CA . GLU A 1 281 ? -2.763 -24.157 -42.398 1.00 92.31 281 GLU A CA 1
ATOM 2319 C C . GLU A 1 281 ? -3.736 -23.020 -42.062 1.00 92.31 281 GLU A C 1
ATOM 2321 O O . GLU A 1 281 ? -4.480 -23.111 -41.086 1.00 92.31 281 GLU A O 1
ATOM 2326 N N . LEU A 1 282 ? -3.838 -22.004 -42.924 1.00 89.06 282 LEU A N 1
ATOM 2327 C CA . LEU A 1 282 ? -4.818 -20.926 -42.781 1.00 89.06 282 LEU A CA 1
ATOM 2328 C C . LEU A 1 282 ? -6.259 -21.446 -42.783 1.00 89.06 282 LEU A C 1
ATOM 2330 O O . LEU A 1 282 ? -7.089 -20.950 -42.022 1.00 89.06 282 LEU A O 1
ATOM 2334 N N . SER A 1 283 ? -6.578 -22.442 -43.613 1.00 88.44 283 SER A N 1
ATOM 2335 C CA . SER A 1 283 ? -7.912 -23.054 -43.620 1.00 88.44 283 SER A CA 1
ATOM 2336 C C . SER A 1 283 ? -8.211 -23.813 -42.322 1.00 88.44 283 SER A C 1
ATOM 2338 O O . SER A 1 283 ? -9.339 -23.762 -41.832 1.00 88.44 283 SER A O 1
ATOM 2340 N N . SER A 1 284 ? -7.198 -24.451 -41.728 1.00 91.31 284 SER A N 1
ATOM 2341 C CA . SER A 1 284 ? -7.302 -25.135 -40.437 1.00 91.31 284 SER A CA 1
ATOM 2342 C C . SER A 1 284 ? -7.511 -24.137 -39.294 1.00 91.31 284 SER A C 1
ATOM 2344 O O . SER A 1 284 ? -8.464 -24.265 -38.526 1.00 91.31 284 SER A O 1
ATOM 2346 N N . ILE A 1 285 ? -6.702 -23.073 -39.244 1.00 90.69 285 ILE A N 1
ATOM 2347 C CA . ILE A 1 285 ? -6.809 -22.008 -38.234 1.00 90.69 285 ILE A CA 1
ATOM 2348 C C . ILE A 1 285 ? -8.164 -21.297 -38.328 1.00 90.69 285 ILE A C 1
ATOM 2350 O O . ILE A 1 285 ? -8.782 -21.008 -37.306 1.00 90.69 285 ILE A O 1
ATOM 2354 N N . LYS A 1 286 ? -8.676 -21.042 -39.541 1.00 91.69 286 LYS A N 1
ATOM 2355 C CA . LYS A 1 286 ? -10.021 -20.471 -39.718 1.00 91.69 286 LYS A CA 1
ATOM 2356 C C . LYS A 1 286 ? -11.108 -21.372 -39.132 1.00 91.69 286 LYS A C 1
ATOM 2358 O O . LYS A 1 286 ? -11.936 -20.876 -38.376 1.00 91.69 286 LYS A O 1
ATOM 2363 N N . LYS A 1 287 ? -11.066 -22.683 -39.402 1.00 90.56 287 LYS A N 1
ATOM 2364 C CA . LYS A 1 287 ? -12.015 -23.643 -38.810 1.00 90.56 287 LYS A CA 1
ATOM 2365 C C . LYS A 1 287 ? -11.940 -23.659 -37.283 1.00 90.56 287 LYS A C 1
ATOM 2367 O O . LYS A 1 287 ? -12.979 -23.612 -36.633 1.00 90.56 287 LYS A O 1
ATOM 2372 N N . GLN A 1 288 ? -10.733 -23.661 -36.714 1.00 89.56 288 GLN A N 1
ATOM 2373 C CA . GLN A 1 288 ? -10.546 -23.582 -35.262 1.00 89.56 288 GLN A CA 1
ATOM 2374 C C . GLN A 1 288 ? -11.129 -22.285 -34.689 1.00 89.56 288 GLN A C 1
ATOM 2376 O O . GLN A 1 288 ? -11.856 -22.323 -33.702 1.00 89.56 288 GLN A O 1
ATOM 2381 N N . ASN A 1 289 ? -10.883 -21.139 -35.328 1.00 87.25 289 ASN A N 1
ATOM 2382 C CA . ASN A 1 289 ? -11.466 -19.862 -34.910 1.00 87.25 289 ASN A CA 1
ATOM 2383 C C . ASN A 1 289 ? -12.998 -19.861 -34.970 1.00 87.25 289 ASN A C 1
ATOM 2385 O O . ASN A 1 289 ? -13.639 -19.311 -34.075 1.00 87.25 289 ASN A O 1
ATOM 2389 N N . ASP A 1 290 ? -13.595 -20.489 -35.981 1.00 88.25 290 ASP A N 1
ATOM 2390 C CA . ASP A 1 290 ? -15.050 -20.621 -36.075 1.00 88.25 290 ASP A CA 1
ATOM 2391 C C . ASP A 1 290 ? -15.610 -21.531 -34.966 1.00 88.25 290 ASP A C 1
ATOM 2393 O O . ASP A 1 290 ? -16.671 -21.244 -34.406 1.00 88.25 290 ASP A O 1
ATOM 2397 N N . GLU A 1 291 ? -14.889 -22.589 -34.582 1.00 87.94 291 GLU A N 1
ATOM 2398 C CA . GLU A 1 291 ? -15.231 -23.422 -33.421 1.00 87.94 291 GLU A CA 1
ATOM 2399 C C . GLU A 1 291 ? -15.113 -22.658 -32.098 1.00 87.94 291 GLU A C 1
ATOM 2401 O O . GLU A 1 291 ? -16.016 -22.741 -31.263 1.00 87.94 291 GLU A O 1
ATOM 2406 N N . TYR A 1 292 ? -14.041 -21.883 -31.901 1.00 86.81 292 TYR A N 1
ATOM 2407 C CA . TYR A 1 292 ? -13.873 -21.048 -30.710 1.00 86.81 292 TYR A CA 1
ATOM 2408 C C . TYR A 1 292 ? -14.960 -19.980 -30.611 1.00 86.81 292 TYR A C 1
ATOM 2410 O O . TYR A 1 292 ? -15.525 -19.794 -29.535 1.00 86.81 292 TYR A O 1
ATOM 2418 N N . LYS A 1 293 ? -15.323 -19.337 -31.727 1.00 87.38 293 LYS A N 1
ATOM 2419 C CA . LYS A 1 293 ? -16.441 -18.386 -31.767 1.00 87.38 293 LYS A CA 1
ATOM 2420 C C . LYS A 1 293 ? -17.755 -19.044 -31.364 1.00 87.38 293 LYS A C 1
ATOM 2422 O O . LYS A 1 293 ? -18.442 -18.500 -30.510 1.00 87.38 293 LYS A O 1
ATOM 2427 N N . LYS A 1 294 ? -18.076 -20.228 -31.900 1.00 86.00 294 LYS A N 1
ATOM 2428 C CA . LYS A 1 294 ? -19.283 -20.977 -31.505 1.00 86.00 294 LYS A CA 1
ATOM 2429 C C . LYS A 1 294 ? -19.287 -21.318 -30.015 1.00 86.00 294 LYS A C 1
ATOM 2431 O O . LYS A 1 294 ? -20.300 -21.108 -29.356 1.00 86.00 294 LYS A O 1
ATOM 2436 N N . LYS A 1 295 ? -18.158 -21.793 -29.472 1.00 86.69 295 LYS A N 1
ATOM 2437 C CA . LYS A 1 295 ? -18.018 -22.068 -28.031 1.00 86.69 295 LYS A CA 1
ATOM 2438 C C . LYS A 1 295 ? -18.242 -20.805 -27.200 1.00 86.69 295 LYS A C 1
ATOM 2440 O O . LYS A 1 295 ? -18.986 -20.847 -26.224 1.00 86.69 295 LYS A O 1
ATOM 2445 N N . PHE A 1 296 ? -17.668 -19.679 -27.615 1.00 78.38 296 PHE A N 1
ATOM 2446 C CA . PHE A 1 296 ? -17.859 -18.398 -26.943 1.00 78.38 296 PHE A CA 1
ATOM 2447 C C . PHE A 1 296 ? -19.336 -17.975 -26.939 1.00 78.38 296 PHE A C 1
ATOM 2449 O O . PHE A 1 296 ? -19.866 -17.652 -25.880 1.00 78.38 296 PHE A O 1
ATOM 2456 N N . SER A 1 297 ? -20.032 -18.084 -28.078 1.00 77.19 297 SER A N 1
ATOM 2457 C CA . SER A 1 297 ? -21.471 -17.798 -28.176 1.00 77.19 297 SER A CA 1
ATOM 2458 C C . SER A 1 297 ? -22.305 -18.668 -27.227 1.00 77.19 297 SER A C 1
ATOM 2460 O O . SER A 1 297 ? -23.152 -18.152 -26.499 1.00 77.19 297 SER A O 1
ATOM 2462 N N . THR A 1 298 ? -22.021 -19.974 -27.158 1.00 76.44 298 THR A N 1
ATOM 2463 C CA . THR A 1 298 ? -22.736 -20.879 -26.241 1.00 76.44 298 THR A CA 1
ATOM 2464 C C . THR A 1 298 ? -22.490 -20.553 -24.768 1.00 76.44 298 THR A C 1
ATOM 2466 O O . THR A 1 298 ? -23.415 -20.633 -23.967 1.00 76.44 298 THR A O 1
ATOM 2469 N N . VAL A 1 299 ? -21.274 -20.136 -24.396 1.00 75.06 299 VAL A N 1
ATOM 2470 C CA . VAL A 1 299 ? -20.960 -19.728 -23.017 1.00 75.06 299 VAL A CA 1
ATOM 2471 C C . VAL A 1 299 ? -21.710 -18.446 -22.663 1.00 75.06 299 VAL A C 1
ATOM 2473 O O . VAL A 1 299 ? -22.356 -18.399 -21.618 1.00 75.06 299 VAL A O 1
ATOM 2476 N N . THR A 1 300 ? -21.734 -17.456 -23.561 1.00 67.75 300 THR A N 1
ATOM 2477 C CA . THR A 1 300 ? -22.495 -16.217 -23.335 1.00 67.75 300 THR A CA 1
ATOM 2478 C C . THR A 1 300 ? -24.004 -16.457 -23.210 1.00 67.75 300 THR A C 1
ATOM 2480 O O . THR A 1 300 ? -24.667 -15.832 -22.381 1.00 67.75 300 THR A O 1
ATOM 2483 N N . GLU A 1 301 ? -24.566 -17.401 -23.972 1.00 70.81 301 GLU A N 1
ATOM 2484 C CA . GLU A 1 301 ? -25.979 -17.782 -23.859 1.00 70.81 301 GLU A CA 1
ATOM 2485 C C . GLU A 1 301 ? -26.276 -18.491 -22.528 1.00 70.81 301 GLU A C 1
ATOM 2487 O O . GLU A 1 301 ? -27.247 -18.139 -21.850 1.00 70.81 301 GLU A O 1
ATOM 2492 N N . ILE A 1 302 ? -25.415 -19.420 -22.096 1.00 70.25 302 ILE A N 1
ATOM 2493 C CA . ILE A 1 302 ? -25.545 -20.123 -20.811 1.00 70.25 302 ILE A CA 1
ATOM 2494 C C . ILE A 1 302 ? -25.463 -19.137 -19.641 1.00 70.25 302 ILE A C 1
ATOM 2496 O O . ILE A 1 302 ? -26.321 -19.177 -18.757 1.00 70.25 302 ILE A O 1
ATOM 2500 N N . GLU A 1 303 ? -24.501 -18.216 -19.646 1.00 69.25 303 GLU A N 1
ATOM 2501 C CA . GLU A 1 303 ? -24.378 -17.180 -18.616 1.00 69.25 303 GLU A CA 1
ATOM 2502 C C . GLU A 1 303 ? -25.627 -16.294 -18.572 1.00 69.25 303 GLU A C 1
ATOM 2504 O O . GLU A 1 303 ? -26.227 -16.135 -17.509 1.00 69.25 303 GLU A O 1
ATOM 2509 N N . SER A 1 304 ? -26.111 -15.812 -19.722 1.00 63.56 304 SER A N 1
ATOM 2510 C CA . SER A 1 304 ? -27.336 -15.001 -19.783 1.00 63.56 304 SER A CA 1
ATOM 2511 C C . SER A 1 304 ? -28.581 -15.740 -19.258 1.00 63.56 304 SER A C 1
ATOM 2513 O O . SER A 1 304 ? -29.442 -15.137 -18.609 1.00 63.56 304 SER A O 1
ATOM 2515 N N . SER A 1 305 ? -28.672 -17.058 -19.478 1.00 63.06 305 SER A N 1
ATOM 2516 C CA . SER A 1 305 ? -29.763 -17.896 -18.964 1.00 63.06 305 SER A CA 1
ATOM 2517 C C . SER A 1 305 ? -29.671 -18.110 -17.449 1.00 63.06 305 SER A C 1
ATOM 2519 O O . SER A 1 305 ? -30.690 -18.092 -16.753 1.00 63.06 305 SER A O 1
ATOM 2521 N N . LYS A 1 306 ? -28.447 -18.223 -16.919 1.00 65.00 306 LYS A N 1
ATOM 2522 C CA . LYS A 1 306 ? -28.174 -18.363 -15.488 1.00 65.00 306 LYS A CA 1
ATOM 2523 C C . LYS A 1 306 ? -28.515 -17.076 -14.739 1.00 65.00 306 LYS A C 1
ATOM 2525 O O . LYS A 1 306 ? -29.226 -17.137 -13.741 1.00 65.00 306 LYS A O 1
ATOM 2530 N N . TYR A 1 307 ? -28.147 -15.916 -15.289 1.00 57.44 307 TYR A N 1
ATOM 2531 C CA . TYR A 1 307 ? -28.528 -14.614 -14.732 1.00 57.44 307 TYR A CA 1
ATOM 2532 C C . TYR A 1 307 ? -30.049 -14.392 -14.727 1.00 57.44 307 TYR A C 1
ATOM 2534 O O . TYR A 1 307 ? -30.577 -13.856 -13.756 1.00 57.44 307 TYR A O 1
ATOM 2542 N N . LYS A 1 308 ? -30.784 -14.850 -15.753 1.00 62.25 308 LYS A N 1
ATOM 2543 C CA . LYS A 1 308 ? -32.261 -14.801 -15.751 1.00 62.25 308 LYS A CA 1
ATOM 2544 C C . LYS A 1 308 ? -32.886 -15.734 -14.707 1.00 62.25 308 LYS A C 1
ATOM 2546 O O . LYS A 1 308 ? -33.859 -15.351 -14.061 1.00 62.25 308 LYS A O 1
ATOM 2551 N N . SER A 1 309 ? -32.332 -16.934 -14.526 1.00 63.34 309 SER A N 1
ATOM 2552 C CA . SER A 1 309 ? -32.783 -17.887 -13.501 1.00 63.34 309 SER A CA 1
ATOM 2553 C C . SER A 1 309 ? -32.538 -17.358 -12.085 1.00 63.34 309 SER A C 1
ATOM 2555 O O . SER A 1 309 ? -33.419 -17.449 -11.230 1.00 63.34 309 SER A O 1
ATOM 2557 N N . ASP A 1 310 ? -31.364 -16.779 -11.835 1.00 63.84 310 ASP A N 1
ATOM 2558 C CA . ASP A 1 310 ? -31.018 -16.234 -10.521 1.00 63.84 310 ASP A CA 1
ATOM 2559 C C . ASP A 1 310 ? -31.801 -14.951 -10.220 1.00 63.84 310 ASP A C 1
ATOM 2561 O O . ASP A 1 310 ? -32.300 -14.801 -9.107 1.00 63.84 310 ASP A O 1
ATOM 2565 N N . ALA A 1 311 ? -32.046 -14.090 -11.214 1.00 62.38 311 ALA A N 1
ATOM 2566 C CA . ALA A 1 311 ? -32.944 -12.943 -11.061 1.00 62.38 311 ALA A CA 1
ATOM 2567 C C . ALA A 1 311 ? -34.380 -13.369 -10.699 1.00 62.38 311 ALA A C 1
ATOM 2569 O O . ALA A 1 311 ? -34.980 -12.785 -9.798 1.00 62.38 311 ALA A O 1
ATOM 2570 N N . GLY A 1 312 ? -34.913 -14.422 -11.334 1.00 66.19 312 GLY A N 1
ATOM 2571 C CA . GLY A 1 312 ? -36.235 -14.970 -11.009 1.00 66.19 312 GLY A CA 1
ATOM 2572 C C . GLY A 1 312 ? -36.318 -15.566 -9.599 1.00 66.19 312 GLY A C 1
ATOM 2573 O O . GLY A 1 312 ? -37.314 -15.369 -8.903 1.00 66.19 312 GLY A O 1
ATOM 2574 N N . ARG A 1 313 ? -35.256 -16.239 -9.135 1.00 65.00 313 ARG A N 1
ATOM 2575 C CA . ARG A 1 313 ? -35.160 -16.758 -7.759 1.00 65.00 313 ARG A CA 1
ATOM 2576 C C . ARG A 1 313 ? -35.057 -15.641 -6.727 1.00 65.00 313 ARG A C 1
ATOM 2578 O O . ARG A 1 313 ? -35.728 -15.705 -5.702 1.00 65.00 313 ARG A O 1
ATOM 2585 N N . ILE A 1 314 ? -34.270 -14.604 -7.009 1.00 64.69 314 ILE A N 1
ATOM 2586 C CA . ILE A 1 314 ? -34.155 -13.424 -6.144 1.00 64.69 314 ILE A CA 1
ATOM 2587 C C . ILE A 1 314 ? -35.506 -12.708 -6.059 1.00 64.69 314 ILE A C 1
ATOM 2589 O O . ILE A 1 314 ? -35.936 -12.382 -4.959 1.00 64.69 314 ILE A O 1
ATOM 2593 N N . GLN A 1 315 ? -36.228 -12.552 -7.173 1.00 62.06 315 GLN A N 1
ATOM 2594 C CA . GLN A 1 315 ? -37.593 -12.016 -7.170 1.00 62.06 315 GLN A CA 1
ATOM 2595 C C . GLN A 1 315 ? -38.554 -12.869 -6.335 1.00 62.06 315 GLN A C 1
ATOM 2597 O O . GLN A 1 315 ? -39.311 -12.322 -5.540 1.00 62.06 315 GLN A O 1
ATOM 2602 N N . GLN A 1 316 ? -38.513 -14.198 -6.465 1.00 62.19 316 GLN A N 1
ATOM 2603 C CA . GLN A 1 316 ? -39.351 -15.097 -5.661 1.00 62.19 316 GLN A CA 1
ATOM 2604 C C . GLN A 1 316 ? -39.047 -14.991 -4.163 1.00 62.19 316 GLN A C 1
ATOM 2606 O O . GLN A 1 316 ? -39.976 -14.926 -3.363 1.00 62.19 316 GLN A O 1
ATOM 2611 N N . ILE A 1 317 ? -37.770 -14.914 -3.780 1.00 63.72 317 ILE A N 1
ATOM 2612 C CA . ILE A 1 317 ? -37.352 -14.712 -2.385 1.00 63.72 317 ILE A CA 1
ATOM 2613 C C . ILE A 1 317 ? -37.809 -13.339 -1.879 1.00 63.72 317 ILE A C 1
ATOM 2615 O O . ILE A 1 317 ? -38.323 -13.239 -0.768 1.00 63.72 317 ILE A O 1
ATOM 2619 N N . PHE A 1 318 ? -37.691 -12.294 -2.700 1.00 60.69 318 PHE A N 1
ATOM 2620 C CA . PHE A 1 318 ? -38.125 -10.940 -2.352 1.00 60.69 318 PHE A CA 1
ATOM 2621 C C . PHE A 1 318 ? -39.647 -10.858 -2.158 1.00 60.69 318 PHE A C 1
ATOM 2623 O O . PHE A 1 318 ? -40.122 -10.242 -1.206 1.00 60.69 318 PHE A O 1
ATOM 2630 N N . HIS A 1 319 ? -40.422 -11.542 -3.005 1.00 60.25 319 HIS A N 1
ATOM 2631 C CA . HIS A 1 319 ? -41.871 -11.671 -2.843 1.00 60.25 319 HIS A CA 1
ATOM 2632 C C . HIS A 1 319 ? -42.254 -12.461 -1.584 1.00 60.25 319 HIS A C 1
ATOM 2634 O O . HIS A 1 319 ? -43.190 -12.067 -0.888 1.00 60.25 319 HIS A O 1
ATOM 2640 N N . LEU A 1 320 ? -41.508 -13.522 -1.250 1.00 61.66 320 LEU A N 1
ATOM 2641 C CA . LEU A 1 320 ? -41.710 -14.296 -0.022 1.00 61.66 320 LEU A CA 1
ATOM 2642 C C . LEU A 1 320 ? -41.422 -13.455 1.233 1.00 61.66 320 LEU A C 1
ATOM 2644 O O . LEU A 1 320 ? -42.173 -13.510 2.202 1.00 61.66 320 LEU A O 1
ATOM 2648 N N . PHE A 1 321 ? -40.354 -12.653 1.194 1.00 58.38 321 PHE A N 1
ATOM 2649 C CA . PHE A 1 321 ? -39.911 -11.810 2.305 1.00 58.38 321 PHE A CA 1
ATOM 2650 C C . PHE A 1 321 ? -40.862 -10.636 2.575 1.00 58.38 321 PHE A C 1
ATOM 2652 O O . PHE A 1 321 ? -41.073 -10.261 3.723 1.00 58.38 321 PHE A O 1
ATOM 2659 N N . LEU A 1 322 ? -41.491 -10.090 1.530 1.00 57.62 322 LEU A N 1
ATOM 2660 C CA . LEU A 1 322 ? -42.501 -9.034 1.651 1.00 57.62 322 LEU A CA 1
ATOM 2661 C C . LEU A 1 322 ? -43.919 -9.560 1.937 1.00 57.62 322 LEU A C 1
ATOM 2663 O O . LEU A 1 322 ? -44.857 -8.769 1.999 1.00 57.62 322 LEU A O 1
ATOM 2667 N N . GLY A 1 323 ? -44.103 -10.876 2.098 1.00 53.53 323 GLY A N 1
ATOM 2668 C CA . GLY A 1 323 ? -45.417 -11.475 2.353 1.00 53.53 323 GLY A CA 1
ATOM 2669 C C . GLY A 1 323 ? -46.407 -11.319 1.191 1.00 53.53 323 GLY A C 1
ATOM 2670 O O . GLY A 1 323 ? -47.618 -11.395 1.395 1.00 53.53 323 GLY A O 1
ATOM 2671 N N . ILE A 1 324 ? -45.915 -11.095 -0.031 1.00 58.16 324 ILE A N 1
ATOM 2672 C CA . ILE A 1 324 ? -46.756 -10.909 -1.215 1.00 58.16 324 ILE A CA 1
ATOM 2673 C C . ILE A 1 324 ? -46.986 -12.280 -1.852 1.00 58.16 324 ILE A C 1
ATOM 2675 O O . ILE A 1 324 ? -46.152 -12.788 -2.604 1.00 58.16 324 ILE A O 1
ATOM 2679 N N . ILE A 1 325 ? -48.138 -12.886 -1.561 1.00 49.00 325 ILE A N 1
ATOM 2680 C CA . ILE A 1 325 ? -48.623 -14.056 -2.297 1.00 49.00 325 ILE A CA 1
ATOM 2681 C C . ILE A 1 325 ? -49.109 -13.563 -3.662 1.00 49.00 325 ILE A C 1
ATOM 2683 O O . ILE A 1 325 ? -50.141 -12.903 -3.765 1.00 49.00 325 ILE A O 1
ATOM 2687 N N . ASN A 1 326 ? -48.356 -13.882 -4.714 1.00 45.62 326 ASN A N 1
ATOM 2688 C CA . ASN A 1 326 ? -48.735 -13.580 -6.089 1.00 45.62 326 ASN A CA 1
ATOM 2689 C C . ASN A 1 326 ? -49.807 -14.590 -6.545 1.00 45.62 326 ASN A C 1
ATOM 2691 O O . ASN A 1 326 ? -49.499 -15.646 -7.098 1.00 45.62 326 ASN A O 1
ATOM 2695 N N . ILE A 1 327 ? -51.073 -14.298 -6.249 1.00 46.94 327 ILE A N 1
ATOM 2696 C CA . ILE A 1 327 ? -52.204 -14.851 -7.003 1.00 46.94 327 ILE A CA 1
ATOM 2697 C C . ILE A 1 327 ? -52.238 -14.070 -8.321 1.00 46.94 327 ILE A C 1
ATOM 2699 O O . ILE A 1 327 ? -51.945 -12.879 -8.324 1.00 46.94 327 ILE A O 1
ATOM 2703 N N . GLY A 1 328 ? -52.488 -14.768 -9.432 1.00 41.28 328 GLY A N 1
ATOM 2704 C CA . GLY A 1 328 ? -52.349 -14.272 -10.806 1.00 41.28 328 GLY A CA 1
ATOM 2705 C C . GLY A 1 328 ? -53.036 -12.933 -11.127 1.00 41.28 328 GLY A C 1
ATOM 2706 O O . GLY A 1 328 ? -53.712 -12.337 -10.295 1.00 41.28 328 GLY A O 1
ATOM 2707 N N . PRO A 1 329 ? -52.851 -12.440 -12.360 1.00 46.88 329 PRO A N 1
ATOM 2708 C CA . PRO A 1 329 ? -52.812 -11.020 -12.665 1.00 46.88 329 PRO A CA 1
ATOM 2709 C C . PRO A 1 329 ? -54.207 -10.417 -12.825 1.00 46.88 329 PRO A C 1
ATOM 2711 O O . PRO A 1 329 ? -54.515 -9.935 -13.899 1.00 46.88 329 PRO A O 1
ATOM 2714 N N . GLU A 1 330 ? -55.035 -10.399 -11.786 1.00 47.56 330 GLU A N 1
ATOM 2715 C CA . GLU A 1 330 ? -56.145 -9.456 -11.664 1.00 47.56 330 GLU A CA 1
ATOM 2716 C C . GLU A 1 330 ? -56.366 -9.115 -10.184 1.00 47.56 330 GLU A C 1
ATOM 2718 O O . GLU A 1 330 ? -56.498 -10.003 -9.348 1.00 47.56 330 GLU A O 1
ATOM 2723 N N . LEU A 1 331 ? -56.455 -7.808 -9.902 1.00 43.53 331 LEU A N 1
ATOM 2724 C CA . LEU A 1 331 ? -56.881 -7.172 -8.643 1.00 43.53 331 LEU A CA 1
ATOM 2725 C C . LEU A 1 331 ? -55.791 -6.913 -7.587 1.00 43.53 331 LEU A C 1
ATOM 2727 O O . LEU A 1 331 ? -55.681 -7.582 -6.562 1.00 43.53 331 LEU A O 1
ATOM 2731 N N . CYS A 1 332 ? -55.087 -5.793 -7.771 1.00 37.41 332 CYS A N 1
ATOM 2732 C CA . CYS A 1 332 ? -54.475 -5.053 -6.670 1.00 37.41 332 CYS A CA 1
ATOM 2733 C C . CYS A 1 332 ? -55.571 -4.405 -5.807 1.00 37.41 332 CYS A C 1
ATOM 2735 O O . CYS A 1 332 ? -56.239 -3.478 -6.261 1.00 37.41 332 CYS A O 1
ATOM 2737 N N . TRP A 1 333 ? -55.702 -4.823 -4.548 1.00 40.50 333 TRP A N 1
ATOM 2738 C CA . TRP A 1 333 ? -56.284 -3.985 -3.498 1.00 40.50 333 TRP A CA 1
ATOM 2739 C C . TRP A 1 333 ? -55.242 -3.774 -2.406 1.00 40.50 333 TRP A C 1
ATOM 2741 O O . TRP A 1 333 ? -54.798 -4.715 -1.754 1.00 40.50 333 TRP A O 1
ATOM 2751 N N . PHE A 1 334 ? -54.861 -2.511 -2.219 1.00 41.94 334 PHE A N 1
ATOM 2752 C CA . PHE A 1 334 ? -54.149 -2.054 -1.034 1.00 41.94 334 PHE A CA 1
ATOM 2753 C C . PHE A 1 334 ? -55.002 -2.351 0.203 1.00 41.94 334 PHE A C 1
ATOM 2755 O O . PHE A 1 334 ? -56.156 -1.926 0.282 1.00 41.94 334 PHE A O 1
ATOM 2762 N N . ARG A 1 335 ? -54.413 -3.001 1.207 1.00 35.06 335 ARG A N 1
ATOM 2763 C CA . ARG A 1 335 ? -54.896 -2.898 2.582 1.00 35.06 335 ARG A CA 1
ATOM 2764 C C . ARG A 1 335 ? -53.705 -2.610 3.478 1.00 35.06 335 ARG A C 1
ATOM 2766 O O . ARG A 1 335 ? -52.818 -3.443 3.619 1.00 35.06 335 ARG A O 1
ATOM 2773 N N . GLY A 1 336 ? -53.675 -1.384 3.987 1.00 38.34 336 GLY A N 1
ATOM 2774 C CA . GLY A 1 336 ? -52.669 -0.941 4.936 1.00 38.34 336 GLY A CA 1
ATOM 2775 C C . GLY A 1 336 ? -52.803 -1.632 6.286 1.00 38.34 336 GLY A C 1
ATOM 2776 O O . GLY A 1 336 ? -53.883 -2.116 6.632 1.00 38.34 336 GLY A O 1
ATOM 2777 N N . ILE A 1 337 ? -51.687 -1.616 7.009 1.00 36.47 337 ILE A N 1
ATOM 2778 C CA . ILE A 1 337 ? -51.520 -1.110 8.377 1.00 36.47 337 ILE A CA 1
ATOM 2779 C C . ILE A 1 337 ? -50.184 -0.365 8.384 1.00 36.47 337 ILE A C 1
ATOM 2781 O O . ILE A 1 337 ? -49.241 -0.885 7.743 1.00 36.47 337 ILE A O 1
#

Sequence (337 aa):
MSSIDRNLNLQEKDVHDFAYDIAQEFDKITSLLDIDLLIPLINKVINVLELLEQSVKKIEQLEKENSDSNTKYLQLNNERRISEDEIFNLKLTIEELEGSYSEEISVLKSFIDKLKAENKLLQDLLVEKNDVSVEIGDSYKVVIEDQEKIISKLKSNLKHRDNQLEKNYASIEALNTKVEDLSKLNQTLHNQYQHAKDLAIASTFEKREYEAKLYQQKQEFHSLENKFHMLKKSLLEKSEDSAKNEYKPPEEKYYLSEESLNFLLQEQHNLKQKVSKLQVELSSIKKQNDEYKKKFSTVTEIESSKYKSDAGRIQQIFHLFLGIINIGPELCWFRGI

Solvent-accessible surface area (backbone atoms only — not comparable to full-atom values): 18881 Å² total; per-residue (Å²): 133,69,96,71,77,64,81,72,80,64,46,64,66,55,55,51,53,50,52,49,56,51,48,54,53,48,54,60,46,53,75,77,45,70,59,83,76,46,52,70,51,50,55,51,51,49,53,52,51,54,52,47,43,54,50,30,52,51,47,54,51,51,52,50,55,48,53,53,50,50,53,51,50,53,51,53,52,49,53,49,49,52,51,52,51,50,53,50,52,51,51,53,54,48,52,54,49,51,51,51,50,53,51,50,53,50,53,52,48,54,49,50,52,50,53,50,52,51,52,47,52,52,49,53,49,56,62,56,52,78,54,78,85,81,73,62,67,64,59,51,51,54,52,49,54,51,49,51,52,50,51,50,52,50,52,54,48,50,55,51,50,52,55,50,50,55,51,50,50,55,49,50,51,56,48,50,52,51,51,51,52,50,50,55,48,50,53,51,51,50,53,51,49,53,53,52,50,52,50,50,52,52,52,54,50,53,50,50,54,51,52,50,53,50,50,51,52,51,52,52,50,51,52,50,51,51,50,48,51,52,52,52,51,55,52,50,53,56,54,59,66,52,75,78,59,84,94,71,89,74,90,71,75,82,72,70,52,71,66,58,50,51,50,52,51,50,50,50,52,52,51,51,51,51,53,52,52,52,52,51,52,51,53,51,52,49,51,51,51,54,50,52,49,52,52,50,52,52,50,55,51,52,51,55,50,50,55,53,52,50,52,52,50,50,51,53,51,52,32,59,73,68,68,54,80,84,70,71,100,72,82,93,72,93,76,88,133

Organism: Trichonephila clavata (NCBI:txid2740835)

InterPro domains:
  IPR034743 RH1 domain [PF09744] (14-76)
  IPR034743 RH1 domain [PS51776] (1-86)

Mean predicted aligned error: 22.65 Å